Protein AF-A0A2V2VI29-F1 (afdb_monomer_lite)

InterPro domains:
  IPR027417 P-loop containing nucleoside triphosphate hydrolase [SSF52540] (24-183)

Structure (mmCIF, N/CA/C/O backbone):
data_AF-A0A2V2VI29-F1
#
_entry.id   AF-A0A2V2VI29-F1
#
loop_
_atom_site.group_PDB
_atom_site.id
_atom_site.type_symbol
_atom_site.label_atom_id
_atom_site.label_alt_id
_atom_site.label_comp_id
_atom_site.label_asym_id
_atom_site.label_entity_id
_atom_site.label_seq_id
_atom_site.pdbx_PDB_ins_code
_atom_site.Cartn_x
_atom_site.Cartn_y
_atom_site.Cartn_z
_atom_site.occupancy
_atom_site.B_iso_or_equiv
_atom_site.auth_seq_id
_atom_site.auth_comp_id
_atom_site.auth_asym_id
_atom_site.auth_atom_id
_atom_site.pdbx_PDB_model_num
ATOM 1 N N . MET A 1 1 ? 15.460 -9.929 3.984 1.00 35.22 1 MET A N 1
ATOM 2 C CA . MET A 1 1 ? 14.186 -9.212 4.204 1.00 35.22 1 MET A CA 1
ATOM 3 C C . MET A 1 1 ? 14.301 -8.411 5.488 1.00 35.22 1 MET A C 1
ATOM 5 O O . MET A 1 1 ? 14.909 -8.938 6.418 1.00 35.22 1 MET A O 1
ATOM 9 N N . PRO A 1 2 ? 13.783 -7.173 5.549 1.00 32.97 2 PRO A N 1
ATOM 10 C CA . PRO A 1 2 ? 13.609 -6.501 6.830 1.00 32.97 2 PRO A CA 1
ATOM 11 C C . PRO A 1 2 ? 12.689 -7.352 7.718 1.00 32.97 2 PRO A C 1
ATOM 13 O O . PRO A 1 2 ? 11.852 -8.103 7.214 1.00 32.97 2 PRO A O 1
ATOM 16 N N . SER A 1 3 ? 12.900 -7.301 9.029 1.00 31.05 3 SER A N 1
ATOM 17 C CA . SER A 1 3 ? 12.084 -8.021 10.004 1.00 31.05 3 SER A CA 1
ATOM 18 C C . SER A 1 3 ? 10.688 -7.404 10.055 1.00 31.05 3 SER A C 1
ATOM 20 O O . SER A 1 3 ? 10.509 -6.360 10.676 1.00 31.05 3 SER A O 1
ATOM 22 N N . TYR A 1 4 ? 9.723 -8.047 9.400 1.00 42.12 4 TYR A N 1
ATOM 23 C CA . TYR A 1 4 ? 8.324 -7.635 9.437 1.00 42.12 4 TYR A CA 1
ATOM 24 C C . TYR A 1 4 ? 7.788 -7.683 10.876 1.00 42.12 4 TYR A C 1
ATOM 26 O O . TYR A 1 4 ? 8.028 -8.645 11.610 1.00 42.12 4 TYR A O 1
ATOM 34 N N . LEU A 1 5 ? 7.100 -6.611 11.273 1.00 47.47 5 LEU A N 1
ATOM 35 C CA . LEU A 1 5 ? 6.412 -6.457 12.559 1.00 47.47 5 LEU A CA 1
ATOM 36 C C . LEU A 1 5 ? 5.491 -7.646 12.874 1.00 47.47 5 LEU A C 1
ATOM 38 O O . LEU A 1 5 ? 4.890 -8.232 11.977 1.00 47.47 5 LEU A O 1
ATOM 42 N N . SER A 1 6 ? 5.296 -7.917 14.167 1.00 52.44 6 SER A N 1
ATOM 43 C CA . SER A 1 6 ? 4.393 -8.948 14.704 1.00 52.44 6 SER A CA 1
ATOM 44 C C . SER A 1 6 ? 2.961 -8.888 14.148 1.00 52.44 6 SER A C 1
ATOM 46 O O . SER A 1 6 ? 2.278 -9.907 14.125 1.00 52.44 6 SER A O 1
ATOM 48 N N . ASP A 1 7 ? 2.531 -7.711 13.680 1.00 63.31 7 ASP A N 1
ATOM 49 C CA . ASP A 1 7 ? 1.139 -7.412 13.330 1.00 63.31 7 ASP A CA 1
ATOM 50 C C . ASP A 1 7 ? 0.901 -7.313 11.811 1.00 63.31 7 ASP A C 1
ATOM 52 O O . ASP A 1 7 ? -0.201 -6.991 11.378 1.00 63.31 7 ASP A O 1
ATOM 56 N N . THR A 1 8 ? 1.913 -7.526 10.959 1.00 70.12 8 THR A N 1
ATOM 57 C CA . THR A 1 8 ? 1.740 -7.491 9.493 1.00 70.12 8 THR A CA 1
ATOM 58 C C . THR A 1 8 ? 2.418 -8.686 8.846 1.00 70.12 8 THR A C 1
ATOM 60 O O . THR A 1 8 ? 3.637 -8.831 8.896 1.00 70.12 8 THR A O 1
ATOM 63 N N . VAL A 1 9 ? 1.624 -9.535 8.193 1.00 78.25 9 VAL A N 1
ATOM 64 C CA . VAL A 1 9 ? 2.130 -10.727 7.503 1.00 78.25 9 VAL A CA 1
ATOM 65 C C . VAL A 1 9 ? 2.245 -10.428 6.017 1.00 78.25 9 VAL A C 1
ATOM 67 O O . VAL A 1 9 ? 1.268 -10.053 5.370 1.00 78.25 9 VAL A O 1
ATOM 70 N N . VAL A 1 10 ? 3.443 -10.621 5.470 1.00 83.38 10 VAL A N 1
ATOM 71 C CA . VAL A 1 10 ? 3.727 -10.451 4.044 1.00 83.38 10 VAL A CA 1
ATOM 72 C C . VAL A 1 10 ? 4.121 -11.795 3.446 1.00 83.38 10 VAL A C 1
ATOM 74 O O . VAL A 1 10 ? 5.079 -12.422 3.891 1.00 83.38 10 VAL A O 1
ATOM 77 N N . LEU A 1 11 ? 3.402 -12.218 2.409 1.00 84.81 11 LEU A N 1
ATOM 78 C CA . LEU A 1 11 ? 3.748 -13.375 1.588 1.00 84.81 11 LEU A CA 1
ATOM 79 C C . LEU A 1 11 ? 4.029 -12.897 0.167 1.00 84.81 11 LEU A C 1
ATOM 81 O O . LEU A 1 11 ? 3.143 -12.361 -0.494 1.00 84.81 11 LEU A O 1
ATOM 85 N N . GLN A 1 12 ? 5.254 -13.111 -0.304 1.00 86.25 12 GLN A N 1
ATOM 86 C CA . GLN A 1 12 ? 5.668 -12.788 -1.666 1.00 86.25 12 GLN A CA 1
ATOM 87 C C . GLN A 1 12 ? 5.952 -14.071 -2.435 1.00 86.25 12 GLN A C 1
ATOM 89 O O . GLN A 1 12 ? 6.751 -14.899 -2.003 1.00 86.25 12 GLN A O 1
ATOM 94 N N . LEU A 1 13 ? 5.285 -14.220 -3.572 1.00 86.25 13 LEU A N 1
ATOM 95 C CA . LEU A 1 13 ? 5.507 -15.294 -4.524 1.00 86.25 13 LEU A CA 1
ATOM 96 C C . LEU A 1 13 ? 6.194 -14.692 -5.741 1.00 86.25 13 LEU A C 1
ATOM 98 O O . LEU A 1 13 ? 5.617 -13.840 -6.416 1.00 86.25 13 LEU A O 1
ATOM 102 N N . TYR A 1 14 ? 7.417 -15.133 -5.999 1.00 83.88 14 TYR A N 1
ATOM 103 C CA . TYR A 1 14 ? 8.180 -14.751 -7.178 1.00 83.88 14 TYR A CA 1
ATOM 104 C C . TYR A 1 14 ? 8.054 -15.842 -8.232 1.00 83.88 14 TYR A C 1
ATOM 106 O O . TYR A 1 14 ? 8.014 -17.033 -7.914 1.00 83.88 14 TYR A O 1
ATOM 114 N N . ARG A 1 15 ? 7.948 -15.419 -9.487 1.00 83.75 15 ARG A N 1
ATOM 115 C CA . ARG A 1 15 ? 8.083 -16.285 -10.646 1.00 83.75 15 ARG A CA 1
ATOM 116 C C . ARG A 1 15 ? 9.344 -15.876 -11.388 1.00 83.75 15 ARG A C 1
ATOM 118 O O . ARG A 1 15 ? 9.437 -14.739 -11.848 1.00 83.75 15 ARG A O 1
ATOM 125 N N . ASP A 1 16 ? 10.207 -16.853 -11.597 1.00 82.75 16 ASP A N 1
ATOM 126 C CA . ASP A 1 16 ? 11.387 -16.755 -12.444 1.00 82.75 16 ASP A CA 1
ATOM 127 C C . ASP A 1 16 ? 11.139 -17.556 -13.730 1.00 82.75 16 ASP A C 1
ATOM 129 O O . ASP A 1 16 ? 10.444 -18.578 -13.710 1.00 82.75 16 ASP A O 1
ATOM 133 N N . ASP A 1 17 ? 11.649 -17.077 -14.865 1.00 82.00 17 ASP A N 1
ATOM 134 C CA . ASP A 1 17 ? 11.464 -17.753 -16.158 1.00 82.00 17 ASP A CA 1
ATOM 135 C C . ASP A 1 17 ? 12.448 -18.921 -16.366 1.00 82.00 17 ASP A C 1
ATOM 137 O O . ASP A 1 17 ? 12.206 -19.790 -17.208 1.00 82.00 17 ASP A O 1
ATOM 141 N N . GLY A 1 18 ? 13.505 -18.996 -15.553 1.00 82.44 18 GLY A N 1
ATOM 142 C CA . GLY A 1 18 ? 14.504 -20.054 -15.585 1.00 82.44 18 GLY A CA 1
ATOM 143 C C . GLY A 1 18 ? 15.442 -20.036 -14.375 1.00 82.44 18 GLY A C 1
ATOM 144 O O . GLY A 1 18 ? 15.395 -19.157 -13.515 1.00 82.44 18 GLY A O 1
ATOM 145 N N . GLU A 1 19 ? 16.289 -21.062 -14.288 1.00 81.88 19 GLU A N 1
ATOM 146 C CA . GLU A 1 19 ? 17.219 -21.265 -13.168 1.00 81.88 19 GLU A CA 1
ATOM 147 C C . GLU A 1 19 ? 18.356 -20.226 -13.151 1.00 81.88 19 GLU A C 1
ATOM 149 O O . GLU A 1 19 ? 18.844 -19.857 -12.084 1.00 81.88 19 GLU A O 1
ATOM 154 N N . ALA A 1 20 ? 18.744 -19.711 -14.324 1.00 79.94 20 ALA A N 1
ATOM 155 C CA . ALA A 1 20 ? 19.736 -18.644 -14.442 1.00 79.94 20 ALA A CA 1
ATOM 156 C C . ALA A 1 20 ? 19.178 -17.311 -13.922 1.00 79.94 20 ALA A C 1
ATOM 158 O O . ALA A 1 20 ? 19.830 -16.621 -13.143 1.00 79.94 20 ALA A O 1
ATOM 159 N N . GLU A 1 21 ? 17.938 -16.992 -14.288 1.00 77.25 21 GLU A N 1
ATOM 160 C CA . GLU A 1 21 ? 17.226 -15.803 -13.830 1.00 77.25 21 GLU A CA 1
ATOM 161 C C . GLU A 1 21 ? 16.974 -15.850 -12.317 1.00 77.25 21 GLU A C 1
ATOM 163 O O . GLU A 1 21 ? 17.147 -14.838 -11.639 1.00 77.25 21 GLU A O 1
ATOM 168 N N . PHE A 1 22 ? 16.662 -17.030 -11.768 1.00 76.31 22 PHE A N 1
ATOM 169 C CA . PHE A 1 22 ? 16.556 -17.236 -10.320 1.00 76.31 22 PHE A CA 1
ATOM 170 C C . PHE A 1 22 ? 17.885 -16.972 -9.593 1.00 76.31 22 PHE A C 1
ATOM 172 O O . PHE A 1 22 ? 17.902 -16.294 -8.565 1.00 76.31 22 PHE A O 1
ATOM 179 N N . ALA A 1 23 ? 19.007 -17.471 -10.125 1.00 78.81 23 ALA A N 1
ATOM 180 C CA . ALA A 1 23 ? 20.331 -17.265 -9.531 1.00 78.81 23 ALA A CA 1
ATOM 181 C C . ALA A 1 23 ? 20.753 -15.784 -9.520 1.00 78.81 23 ALA A C 1
ATOM 183 O O . ALA A 1 23 ? 21.423 -15.340 -8.585 1.00 78.81 23 ALA A O 1
ATOM 184 N N . ASP A 1 24 ? 20.315 -15.023 -10.526 1.00 77.50 24 ASP A N 1
ATOM 185 C CA . ASP A 1 24 ? 20.599 -13.595 -10.672 1.00 77.50 24 ASP A CA 1
ATOM 186 C C . ASP A 1 24 ? 19.535 -12.681 -10.027 1.00 77.50 24 ASP A C 1
ATOM 188 O O . ASP A 1 24 ? 19.634 -11.456 -10.136 1.00 77.50 24 ASP A O 1
ATOM 192 N N . TYR A 1 25 ? 18.537 -13.241 -9.328 1.00 70.50 25 TYR A N 1
ATOM 193 C CA . TYR A 1 25 ? 17.410 -12.502 -8.732 1.00 70.50 25 TYR A CA 1
ATOM 194 C C . TYR A 1 25 ? 16.633 -11.644 -9.750 1.00 70.50 25 TYR A C 1
ATOM 196 O O . TYR A 1 25 ? 16.196 -10.527 -9.453 1.00 70.50 25 TYR A O 1
ATOM 204 N N . MET A 1 26 ? 16.469 -12.159 -10.968 1.00 73.69 26 MET A N 1
ATOM 205 C CA . MET A 1 26 ? 15.768 -11.499 -12.066 1.00 73.69 26 MET A CA 1
ATOM 206 C C . MET A 1 26 ? 14.313 -11.974 -12.121 1.00 73.69 26 MET A C 1
ATOM 208 O O . MET A 1 26 ? 13.920 -12.739 -13.000 1.00 73.69 26 MET A O 1
ATOM 212 N N . ASP A 1 27 ? 13.519 -11.496 -11.163 1.00 73.38 27 ASP A N 1
ATOM 213 C CA . ASP A 1 27 ? 12.102 -11.826 -11.047 1.00 73.38 27 ASP A CA 1
ATOM 214 C C . ASP A 1 27 ? 11.305 -11.380 -12.285 1.00 73.38 27 ASP A C 1
ATOM 216 O O . ASP A 1 27 ? 11.290 -10.202 -12.645 1.00 73.38 27 ASP A O 1
ATOM 220 N N . ALA A 1 28 ? 10.608 -12.322 -12.930 1.00 72.62 28 ALA A N 1
ATOM 221 C CA . ALA A 1 28 ? 9.782 -12.040 -14.105 1.00 72.62 28 ALA A CA 1
ATOM 222 C C . ALA A 1 28 ? 8.423 -11.453 -13.704 1.00 72.62 28 ALA A C 1
ATOM 224 O O . ALA A 1 28 ? 7.933 -10.506 -14.315 1.00 72.62 28 ALA A O 1
ATOM 225 N N . ASN A 1 29 ? 7.801 -12.022 -12.668 1.00 77.12 29 ASN A N 1
ATOM 226 C CA . ASN A 1 29 ? 6.571 -11.516 -12.063 1.00 77.12 29 ASN A CA 1
ATOM 227 C C . ASN A 1 29 ? 6.571 -11.788 -10.559 1.00 77.12 29 ASN A C 1
ATOM 229 O O . ASN A 1 29 ? 7.146 -12.774 -10.097 1.00 77.12 29 ASN A O 1
ATOM 233 N N . SER A 1 30 ? 5.852 -10.966 -9.798 1.00 80.94 30 SER A N 1
ATOM 234 C CA . SER A 1 30 ? 5.629 -11.208 -8.375 1.00 80.94 30 SER A CA 1
ATOM 235 C C . SER A 1 30 ? 4.166 -11.018 -7.988 1.00 80.94 30 SER A C 1
ATOM 237 O O . SER A 1 30 ? 3.447 -10.189 -8.546 1.00 80.94 30 SER A O 1
ATOM 239 N N . LEU A 1 31 ? 3.718 -11.810 -7.017 1.00 85.31 31 LEU A N 1
ATOM 240 C CA . LEU A 1 31 ? 2.427 -11.667 -6.359 1.00 85.31 31 LEU A CA 1
ATOM 241 C C . LEU A 1 31 ? 2.668 -11.488 -4.866 1.00 85.31 31 LEU A C 1
ATOM 243 O O . LEU A 1 31 ? 3.303 -12.326 -4.231 1.00 85.31 31 LEU A O 1
ATOM 247 N N . THR A 1 32 ? 2.159 -10.394 -4.305 1.00 86.50 32 THR A N 1
ATOM 248 C CA . THR A 1 32 ? 2.346 -10.077 -2.888 1.00 86.50 32 THR A CA 1
ATOM 249 C C . THR A 1 32 ? 1.009 -10.035 -2.163 1.00 86.50 32 THR A C 1
ATOM 251 O O . THR A 1 32 ? 0.131 -9.250 -2.516 1.00 86.50 32 THR A O 1
ATOM 254 N N . PHE A 1 33 ? 0.876 -10.846 -1.119 1.00 86.69 33 PHE A N 1
ATOM 255 C CA . PHE A 1 33 ? -0.213 -10.775 -0.155 1.00 86.69 33 PHE A CA 1
ATOM 256 C C . PHE A 1 33 ? 0.269 -10.042 1.089 1.00 86.69 33 PHE A C 1
ATOM 258 O O . PHE A 1 33 ? 1.338 -10.344 1.619 1.00 86.69 33 PHE A O 1
ATOM 265 N N . VAL A 1 34 ? -0.533 -9.090 1.556 1.00 84.00 34 VAL A N 1
ATOM 266 C CA . VAL A 1 34 ? -0.260 -8.333 2.776 1.00 84.00 34 VAL A CA 1
ATOM 267 C C . VAL A 1 34 ? -1.484 -8.414 3.674 1.00 84.00 34 VAL A C 1
ATOM 269 O O . VAL A 1 34 ? -2.543 -7.896 3.324 1.00 84.00 34 VAL A O 1
ATOM 272 N N . ALA A 1 35 ? -1.334 -9.057 4.828 1.00 86.00 35 ALA A N 1
ATOM 273 C CA . ALA A 1 35 ? -2.288 -8.965 5.921 1.00 86.00 35 ALA A CA 1
ATOM 274 C C . ALA A 1 35 ? -1.854 -7.806 6.818 1.00 86.00 35 ALA A C 1
ATOM 276 O O . ALA A 1 35 ? -0.780 -7.854 7.415 1.00 86.00 35 ALA A O 1
ATOM 277 N N . LEU A 1 36 ? -2.659 -6.748 6.838 1.00 79.56 36 LEU A N 1
ATOM 278 C CA . LEU A 1 36 ? -2.399 -5.535 7.608 1.00 79.56 36 LEU A CA 1
ATOM 279 C C . LEU A 1 36 ? -2.935 -5.717 9.029 1.00 79.56 36 LEU A C 1
ATOM 281 O O . LEU A 1 36 ? -3.960 -6.371 9.209 1.00 79.56 36 LEU A O 1
ATOM 285 N N . GLY A 1 37 ? -2.249 -5.127 10.005 1.00 77.88 37 GLY A N 1
ATOM 286 C CA . GLY A 1 37 ? -2.696 -5.147 11.396 1.00 77.88 37 GLY A CA 1
ATOM 287 C C . GLY A 1 37 ? -3.985 -4.356 11.607 1.00 77.88 37 GLY A C 1
ATOM 288 O O . GLY A 1 37 ? -4.342 -3.488 10.799 1.00 77.88 37 GLY A O 1
ATOM 289 N N . ASP A 1 38 ? -4.657 -4.642 12.717 1.00 77.44 38 ASP A N 1
ATOM 290 C CA . ASP A 1 38 ? -5.906 -3.984 13.080 1.00 77.44 38 ASP A CA 1
ATOM 291 C C . ASP A 1 38 ? -5.680 -2.485 13.320 1.00 77.44 38 ASP A C 1
ATOM 293 O O . ASP A 1 38 ? -4.752 -2.064 14.012 1.00 77.44 38 ASP A O 1
ATOM 297 N N . ALA A 1 39 ? -6.539 -1.660 12.725 1.00 72.19 39 ALA A N 1
ATOM 298 C CA . ALA A 1 39 ? -6.478 -0.199 12.823 1.00 72.19 39 ALA A CA 1
ATOM 299 C C . ALA A 1 39 ? -7.693 0.394 13.540 1.00 72.19 39 ALA A C 1
ATOM 301 O O . ALA A 1 39 ? -8.009 1.574 13.360 1.00 72.19 39 ALA A O 1
ATOM 302 N N . GLU A 1 40 ? -8.369 -0.439 14.332 1.00 73.88 40 GLU A N 1
ATOM 303 C CA . GLU A 1 40 ? -9.460 -0.025 15.201 1.00 73.88 40 GLU A CA 1
ATOM 304 C C . GLU A 1 40 ? -9.000 1.065 16.168 1.00 73.88 40 GLU A C 1
ATOM 306 O O . GLU A 1 40 ? -7.809 1.214 16.437 1.00 73.88 40 GLU A O 1
ATOM 311 N N . ARG A 1 41 ? -9.942 1.842 16.710 1.00 72.06 41 ARG A N 1
ATOM 312 C CA . ARG A 1 41 ? -9.652 2.848 17.739 1.00 72.06 41 ARG A CA 1
ATOM 313 C C . ARG A 1 41 ? -9.887 2.244 19.128 1.00 72.06 41 ARG A C 1
ATOM 315 O O . ARG A 1 41 ? -11.044 2.157 19.544 1.00 72.06 41 ARG A O 1
ATOM 322 N N . PRO A 1 42 ? -8.831 1.888 19.887 1.00 66.00 42 PRO A N 1
ATOM 323 C CA . PRO A 1 42 ? -8.947 1.097 21.119 1.00 66.00 42 PRO A CA 1
ATOM 324 C C . PRO A 1 42 ? -9.865 1.705 22.178 1.00 66.00 42 PRO A C 1
ATOM 326 O O . PRO A 1 42 ? -10.662 0.992 22.783 1.00 66.00 42 PRO A O 1
ATOM 329 N N . ALA A 1 43 ? -9.840 3.033 22.328 1.00 66.19 43 ALA A N 1
ATOM 330 C CA . ALA A 1 43 ? -10.713 3.759 23.254 1.00 66.19 43 ALA A CA 1
ATOM 331 C C . ALA A 1 43 ? -12.219 3.595 22.958 1.00 66.19 43 ALA A C 1
ATOM 333 O O . ALA A 1 43 ? -13.028 3.660 23.879 1.00 66.19 43 ALA A O 1
ATOM 334 N N . LEU A 1 44 ? -12.599 3.379 21.693 1.00 66.06 44 LEU A N 1
ATOM 335 C CA . LEU A 1 44 ? -13.988 3.121 21.287 1.00 66.06 44 LEU A CA 1
ATOM 336 C C . LEU A 1 44 ? -14.351 1.634 21.377 1.00 66.06 44 LEU A C 1
ATOM 338 O O . LEU A 1 44 ? -15.525 1.294 21.474 1.00 66.06 44 LEU A O 1
ATOM 342 N N . CYS A 1 45 ? -13.344 0.761 21.379 1.00 66.38 45 CYS A N 1
ATOM 343 C CA . CYS A 1 45 ? -13.505 -0.690 21.367 1.00 66.38 45 CYS A CA 1
ATOM 344 C C . CYS A 1 45 ? -13.383 -1.318 22.767 1.00 66.38 45 CYS A C 1
ATOM 346 O O . CYS A 1 45 ? -13.460 -2.535 22.909 1.00 66.38 45 CYS A O 1
ATOM 348 N N . GLY A 1 46 ? -13.177 -0.501 23.810 1.00 67.94 46 GLY A N 1
ATOM 349 C CA . GLY A 1 46 ? -12.950 -0.975 25.180 1.00 67.94 46 GLY A CA 1
ATOM 350 C C . GLY A 1 46 ? -11.631 -1.738 25.352 1.00 67.94 46 GLY A C 1
ATOM 351 O O . GLY A 1 46 ? -11.491 -2.516 26.294 1.00 67.94 46 GLY A O 1
ATOM 352 N N . ILE A 1 47 ? -10.685 -1.540 24.431 1.00 68.75 47 ILE A N 1
ATOM 353 C CA . ILE A 1 47 ? -9.385 -2.214 24.404 1.00 68.75 47 ILE A CA 1
ATOM 354 C C . ILE A 1 47 ? -8.415 -1.489 25.350 1.00 68.75 47 ILE A C 1
ATOM 356 O O . ILE A 1 47 ? -8.508 -0.277 25.553 1.00 68.75 47 ILE A O 1
ATOM 360 N N . ASP A 1 48 ? -7.482 -2.246 25.935 1.00 73.06 48 ASP A N 1
ATOM 361 C CA . ASP A 1 48 ? -6.462 -1.739 26.854 1.00 73.06 48 ASP A CA 1
ATOM 362 C C . ASP A 1 48 ? -5.685 -0.545 26.266 1.00 73.06 48 ASP A C 1
ATOM 364 O O . ASP A 1 48 ? -5.205 -0.574 25.129 1.00 73.06 48 ASP A O 1
ATOM 368 N N . ALA A 1 49 ? -5.508 0.498 27.079 1.00 70.44 49 ALA A N 1
ATOM 369 C CA . ALA A 1 49 ? -4.773 1.703 26.718 1.00 70.44 49 ALA A CA 1
ATOM 370 C C . ALA A 1 49 ? -3.299 1.413 26.386 1.00 70.44 49 ALA A C 1
ATOM 372 O O . ALA A 1 49 ? -2.696 2.154 25.612 1.00 70.44 49 ALA A O 1
ATOM 373 N N . ALA A 1 50 ? -2.718 0.328 26.915 1.00 75.25 50 ALA A N 1
ATOM 374 C CA . ALA A 1 50 ? -1.365 -0.091 26.546 1.00 75.25 50 ALA A CA 1
ATOM 375 C 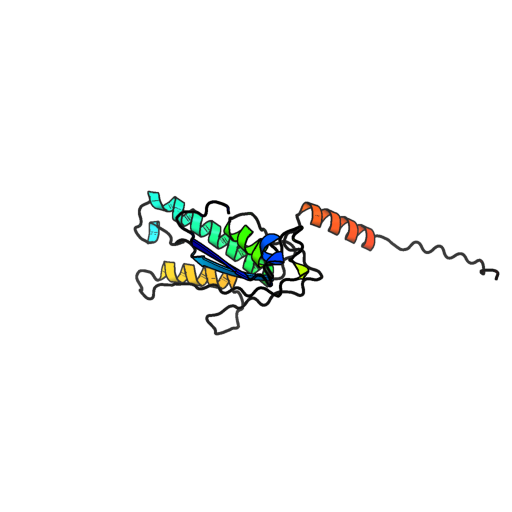C . ALA A 1 50 ? -1.265 -0.555 25.079 1.00 75.25 50 ALA A C 1
ATOM 377 O O . ALA A 1 50 ? -0.220 -0.386 24.450 1.00 75.25 50 ALA A O 1
ATOM 378 N N . ALA A 1 51 ? -2.354 -1.078 24.506 1.00 73.00 51 ALA A N 1
ATOM 379 C CA . ALA A 1 51 ? -2.397 -1.506 23.111 1.00 73.00 51 ALA A CA 1
ATOM 380 C C . ALA A 1 51 ? -2.569 -0.329 22.132 1.00 73.00 51 ALA A C 1
ATOM 382 O O . ALA A 1 51 ? -2.255 -0.477 20.954 1.00 73.00 51 ALA A O 1
ATOM 383 N N . GLN A 1 52 ? -2.981 0.857 22.606 1.00 76.19 52 GLN A N 1
ATOM 384 C CA . GLN A 1 52 ? -3.203 2.067 21.795 1.00 76.19 52 GLN A CA 1
ATOM 385 C C . GLN A 1 52 ? -2.057 2.371 20.822 1.00 76.19 52 GLN A C 1
ATOM 387 O O . GLN A 1 52 ? -2.295 2.695 19.659 1.00 76.19 52 GLN A O 1
ATOM 392 N N . LEU A 1 53 ? -0.813 2.224 21.282 1.00 79.12 53 LEU A N 1
ATOM 393 C CA . LEU A 1 53 ? 0.374 2.503 20.476 1.00 79.12 53 LEU A CA 1
ATOM 394 C C . LEU A 1 53 ? 0.474 1.597 19.234 1.00 79.12 53 LEU A C 1
ATOM 396 O O . LEU A 1 53 ? 0.891 2.062 18.173 1.00 79.12 53 LEU A O 1
ATOM 400 N N . HIS A 1 54 ? 0.080 0.327 19.357 1.00 77.56 54 HIS A N 1
ATOM 401 C CA . HIS A 1 54 ? 0.130 -0.649 18.266 1.00 77.56 54 HIS A CA 1
ATOM 402 C C . HIS A 1 54 ? -0.906 -0.327 17.184 1.00 77.56 54 HIS A C 1
ATOM 404 O O . HIS A 1 54 ? -0.554 -0.220 16.008 1.00 77.56 54 HIS A O 1
ATOM 410 N N . TYR A 1 55 ? -2.148 -0.049 17.590 1.00 77.12 55 TYR A N 1
ATOM 411 C CA . TYR A 1 55 ? -3.228 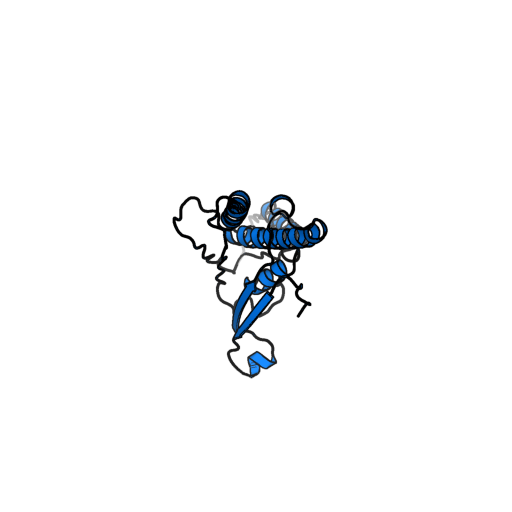0.341 16.677 1.00 77.12 55 TYR A CA 1
ATOM 412 C C . TYR A 1 55 ? -2.927 1.659 15.951 1.00 77.12 55 TYR A C 1
ATOM 414 O O . TYR A 1 55 ? -3.137 1.773 14.743 1.00 77.12 55 TYR A O 1
ATOM 422 N N . GLU A 1 56 ? -2.350 2.650 16.639 1.00 79.31 56 GLU A N 1
ATOM 423 C CA . GLU A 1 56 ? -1.904 3.890 15.989 1.00 79.31 56 GLU A CA 1
ATOM 424 C C . GLU A 1 56 ? -0.775 3.647 14.976 1.00 79.31 56 GLU A C 1
ATOM 426 O O . GLU A 1 56 ? -0.734 4.288 13.920 1.00 79.31 56 GLU A O 1
ATOM 431 N N . GLY A 1 57 ? 0.141 2.719 15.273 1.00 80.75 57 GLY A N 1
ATOM 432 C CA . GLY A 1 57 ? 1.190 2.287 14.351 1.00 80.75 57 GLY A CA 1
ATOM 433 C C . GLY A 1 57 ? 0.619 1.650 13.081 1.00 80.75 57 GLY A C 1
ATOM 434 O O . GLY A 1 57 ? 0.976 2.057 11.969 1.00 80.75 57 GLY A O 1
ATOM 435 N N . ALA A 1 58 ? -0.321 0.714 13.235 1.00 80.00 58 ALA A N 1
ATOM 436 C CA . ALA A 1 58 ? -1.035 0.090 12.123 1.00 80.00 58 ALA A CA 1
ATOM 437 C C . ALA A 1 58 ? -1.799 1.135 11.294 1.00 80.00 58 ALA A C 1
ATOM 439 O O . ALA A 1 58 ? -1.659 1.190 10.069 1.00 80.00 58 ALA A O 1
ATOM 440 N N . GLN A 1 59 ? -2.508 2.056 11.953 1.00 78.25 59 GLN A N 1
ATOM 441 C CA . GLN A 1 59 ? -3.240 3.132 11.290 1.00 78.25 59 GLN A CA 1
ATOM 442 C C . GLN A 1 59 ? -2.316 4.049 10.471 1.00 78.25 59 GLN A C 1
ATOM 444 O O . GLN A 1 59 ? -2.652 4.406 9.340 1.00 78.25 59 GLN A O 1
ATOM 449 N N . ARG A 1 60 ? -1.129 4.406 10.982 1.00 80.25 60 ARG A N 1
ATOM 450 C CA . ARG A 1 60 ? -0.136 5.195 10.222 1.00 80.25 60 ARG A CA 1
ATOM 451 C C . ARG A 1 60 ? 0.349 4.455 8.978 1.00 80.25 60 ARG A C 1
ATOM 453 O O . ARG A 1 60 ? 0.435 5.064 7.908 1.00 80.25 60 ARG A O 1
ATOM 460 N N . THR A 1 61 ? 0.616 3.156 9.094 1.00 81.00 61 THR A N 1
ATOM 461 C CA . THR A 1 61 ? 1.016 2.306 7.961 1.00 81.00 61 THR A CA 1
ATOM 462 C C . THR A 1 61 ? -0.087 2.241 6.903 1.00 81.00 61 THR A C 1
ATOM 464 O O . THR A 1 61 ? 0.187 2.459 5.719 1.00 81.00 61 THR A O 1
ATOM 467 N N . LEU A 1 62 ? -1.346 2.060 7.318 1.00 78.62 62 LEU A N 1
ATOM 468 C CA . LEU A 1 62 ? -2.503 2.090 6.419 1.00 78.62 62 LEU A CA 1
ATOM 469 C C . LEU A 1 62 ? -2.663 3.438 5.719 1.00 78.62 62 LEU A C 1
ATOM 471 O O . LEU A 1 62 ? -2.850 3.476 4.506 1.00 78.62 62 LEU A O 1
ATOM 475 N N . VAL A 1 63 ? -2.568 4.550 6.453 1.00 78.19 63 VAL A N 1
ATOM 476 C CA . VAL A 1 63 ? -2.672 5.907 5.890 1.00 78.19 63 VAL A CA 1
ATOM 477 C C . VAL A 1 63 ? -1.556 6.166 4.873 1.00 78.19 63 VAL A C 1
ATOM 479 O O . VAL A 1 63 ? -1.811 6.750 3.818 1.00 78.19 63 VAL A O 1
ATOM 482 N N . SER A 1 64 ? -0.334 5.704 5.155 1.00 80.00 64 SER A N 1
ATOM 483 C CA . SER A 1 64 ? 0.805 5.792 4.236 1.00 80.00 64 SER A CA 1
ATOM 484 C C . SER A 1 64 ? 0.544 5.014 2.940 1.00 80.00 64 SER A C 1
ATOM 486 O O . SER A 1 64 ? 0.609 5.600 1.857 1.00 80.00 64 SER A O 1
ATOM 488 N N . GLY A 1 65 ? 0.164 3.734 3.036 1.00 79.50 65 GLY A N 1
ATOM 489 C CA . GLY A 1 65 ? -0.158 2.906 1.867 1.00 79.50 65 GLY A CA 1
ATOM 490 C C . GLY A 1 65 ? -1.338 3.459 1.061 1.00 79.50 65 GLY A C 1
ATOM 491 O O . GLY A 1 65 ? -1.262 3.596 -0.159 1.00 79.50 65 GLY A O 1
ATOM 492 N N . ALA A 1 66 ? -2.399 3.883 1.749 1.00 76.81 66 ALA A N 1
ATOM 493 C CA . ALA A 1 66 ? -3.562 4.551 1.172 1.00 76.81 66 ALA A CA 1
ATOM 494 C C . ALA A 1 66 ? -3.190 5.807 0.369 1.00 76.81 66 ALA A C 1
ATOM 496 O O . ALA A 1 66 ? -3.689 6.019 -0.741 1.00 76.81 66 ALA A O 1
ATOM 497 N N . GLY A 1 67 ? -2.307 6.642 0.923 1.00 76.75 67 GLY A N 1
ATOM 498 C CA . GLY A 1 67 ? -1.810 7.852 0.274 1.00 76.75 67 GLY A CA 1
ATOM 499 C C . GLY A 1 67 ? -1.019 7.556 -0.999 1.00 76.75 67 GLY A C 1
ATOM 500 O O . GLY A 1 67 ? -1.181 8.268 -1.990 1.00 76.75 67 GLY A O 1
ATOM 501 N N . ILE A 1 68 ? -0.228 6.482 -0.996 1.00 78.00 68 ILE A N 1
ATOM 502 C CA . ILE A 1 68 ? 0.563 6.030 -2.146 1.00 78.00 68 ILE A CA 1
ATOM 503 C C . ILE A 1 68 ? -0.338 5.529 -3.267 1.00 78.00 68 ILE A C 1
ATOM 505 O O . ILE A 1 68 ? -0.278 6.060 -4.373 1.00 78.00 68 ILE A O 1
ATOM 509 N N . VAL A 1 69 ? -1.240 4.588 -2.971 1.00 76.75 69 VAL A N 1
ATOM 510 C CA . VAL A 1 69 ? -2.175 4.044 -3.969 1.00 76.75 69 VAL A CA 1
ATOM 511 C C . VAL A 1 69 ? -3.066 5.154 -4.535 1.00 76.75 69 VAL A C 1
ATOM 513 O O . VAL A 1 69 ? -3.271 5.243 -5.747 1.00 76.75 69 VAL A O 1
ATOM 516 N N . SER A 1 70 ? -3.542 6.073 -3.685 1.00 74.38 70 SER A N 1
ATOM 517 C CA . SER A 1 70 ? -4.276 7.248 -4.161 1.00 74.38 70 SER A CA 1
ATOM 518 C C . SER A 1 70 ? -3.404 8.192 -4.997 1.00 74.38 70 SER A C 1
ATOM 520 O O . SER A 1 70 ? -3.938 8.842 -5.896 1.00 74.38 70 SER A O 1
ATOM 522 N N . GLY A 1 71 ? -2.118 8.344 -4.678 1.00 74.50 71 GLY A N 1
ATOM 523 C CA . GLY A 1 71 ? -1.171 9.192 -5.402 1.00 74.50 71 GLY A CA 1
ATOM 524 C C . GLY A 1 71 ? -0.920 8.674 -6.812 1.00 74.50 71 GLY A C 1
ATOM 525 O O . GLY A 1 71 ? -1.117 9.421 -7.771 1.00 74.50 71 GLY A O 1
ATOM 526 N N . ILE A 1 72 ? -0.612 7.383 -6.925 1.00 73.81 72 ILE A N 1
ATOM 527 C CA . ILE A 1 72 ? -0.429 6.657 -8.187 1.00 73.81 72 ILE A CA 1
ATOM 528 C C . ILE A 1 72 ? -1.697 6.766 -9.041 1.00 73.81 72 ILE A C 1
ATOM 530 O O . ILE A 1 72 ? -1.665 7.297 -10.151 1.00 73.81 72 ILE A O 1
ATOM 534 N N . ARG A 1 73 ? -2.862 6.411 -8.478 1.00 70.56 73 ARG A N 1
ATOM 535 C CA . ARG A 1 73 ? -4.148 6.469 -9.193 1.00 70.56 73 ARG A CA 1
ATOM 536 C C . ARG A 1 73 ? -4.508 7.872 -9.685 1.00 70.56 73 ARG A C 1
ATOM 538 O O . ARG A 1 73 ? -5.081 8.023 -10.763 1.00 70.56 73 ARG A O 1
ATOM 545 N N . ARG A 1 74 ? -4.204 8.910 -8.899 1.00 69.69 74 ARG A N 1
ATOM 546 C CA . ARG A 1 74 ? -4.435 10.317 -9.281 1.00 69.69 74 ARG A CA 1
ATOM 547 C C . ARG A 1 74 ? -3.342 10.883 -10.176 1.00 69.69 74 ARG A C 1
ATOM 549 O O . ARG A 1 74 ? -3.427 12.059 -10.518 1.00 69.69 74 ARG A O 1
ATOM 556 N N . ARG A 1 75 ? -2.347 10.076 -10.551 1.00 68.44 75 ARG A N 1
ATOM 557 C CA . ARG A 1 75 ? -1.211 10.506 -11.364 1.00 68.44 75 ARG A CA 1
ATOM 558 C C . ARG A 1 75 ? -0.521 11.701 -10.705 1.00 68.44 75 ARG A C 1
ATOM 560 O O . ARG A 1 75 ? -0.376 12.769 -11.295 1.00 68.44 75 ARG A O 1
ATOM 567 N N . ARG A 1 76 ? -0.192 11.574 -9.417 1.00 69.38 76 ARG A N 1
ATOM 568 C CA . ARG A 1 76 ? 0.637 12.572 -8.738 1.00 69.38 76 ARG A CA 1
ATOM 569 C C . ARG A 1 76 ? 2.071 12.444 -9.228 1.00 69.38 76 ARG A C 1
ATOM 571 O O . ARG A 1 76 ? 2.577 11.343 -9.399 1.00 69.38 76 ARG A O 1
ATOM 578 N N . LEU A 1 77 ? 2.704 13.596 -9.425 1.00 65.12 77 LEU A N 1
ATOM 579 C CA . LEU A 1 77 ? 4.066 13.693 -9.942 1.00 65.12 77 LEU A CA 1
ATOM 580 C C . LEU A 1 77 ? 5.095 13.048 -9.001 1.00 65.12 77 LEU A C 1
ATOM 582 O O . LEU A 1 77 ? 6.024 12.401 -9.458 1.00 65.12 77 LEU A O 1
ATOM 586 N N . CYS A 1 78 ? 4.887 13.194 -7.692 1.00 69.94 78 CYS A N 1
ATOM 587 C CA . CYS A 1 78 ? 5.701 12.587 -6.647 1.00 69.94 78 CYS A CA 1
ATOM 588 C C . CYS A 1 78 ? 4.783 11.813 -5.699 1.00 69.94 78 CYS A C 1
ATOM 590 O O . CYS A 1 78 ? 3.737 12.325 -5.270 1.00 69.94 78 CYS A O 1
ATOM 592 N N . THR A 1 79 ? 5.167 10.577 -5.395 1.00 73.44 79 THR A N 1
ATOM 593 C CA . THR A 1 79 ? 4.477 9.711 -4.445 1.00 73.44 79 THR A CA 1
ATOM 594 C C . THR A 1 79 ? 5.437 9.395 -3.297 1.00 73.44 79 THR A C 1
ATOM 596 O O . THR A 1 79 ? 6.554 8.957 -3.552 1.00 73.44 79 THR A O 1
ATOM 599 N N . PRO A 1 80 ? 5.049 9.630 -2.029 1.00 71.12 80 PRO A N 1
ATOM 600 C CA . PRO A 1 80 ? 5.966 9.512 -0.900 1.00 71.12 80 PRO A CA 1
ATOM 601 C C . PRO A 1 80 ? 6.179 8.042 -0.511 1.00 71.12 80 PRO A C 1
ATOM 603 O O . PRO A 1 80 ? 5.563 7.536 0.429 1.00 71.12 80 PRO A O 1
ATOM 606 N N . PHE A 1 81 ? 7.043 7.347 -1.246 1.00 76.56 81 PHE A N 1
ATOM 607 C CA . PHE A 1 81 ? 7.543 6.032 -0.856 1.00 76.56 81 PHE A CA 1
ATOM 608 C C . PHE A 1 81 ? 8.598 6.161 0.255 1.00 76.56 81 PHE A C 1
ATOM 610 O O . PHE A 1 81 ? 9.261 7.186 0.384 1.00 76.56 81 PHE A O 1
ATOM 617 N N . GLY A 1 82 ? 8.753 5.123 1.081 1.00 73.94 82 GLY A N 1
ATOM 618 C CA . GLY A 1 82 ? 9.786 5.051 2.124 1.00 73.94 82 GLY A CA 1
ATOM 619 C C . GLY A 1 82 ? 9.357 5.498 3.526 1.00 73.94 82 GLY A C 1
ATOM 620 O O . GLY A 1 82 ? 10.151 5.388 4.453 1.00 73.94 82 GLY A O 1
ATOM 621 N N . MET A 1 83 ? 8.110 5.945 3.709 1.00 76.12 83 MET A N 1
ATOM 622 C CA . MET A 1 83 ? 7.576 6.359 5.021 1.00 76.12 83 MET A CA 1
ATOM 623 C C . MET A 1 83 ? 7.130 5.184 5.910 1.00 76.12 83 MET A C 1
ATOM 625 O O . MET A 1 83 ? 6.900 5.359 7.102 1.00 76.12 83 MET A O 1
ATOM 629 N N . SER A 1 84 ? 6.970 3.995 5.330 1.00 77.50 84 SER A N 1
ATOM 630 C CA . SER A 1 84 ? 6.600 2.745 6.011 1.00 77.50 84 SER A CA 1
ATOM 631 C C . SER A 1 84 ? 7.141 1.521 5.262 1.00 77.50 84 SER A C 1
ATOM 633 O O . SER A 1 84 ? 7.418 1.595 4.064 1.00 77.50 84 SER A O 1
ATOM 635 N N . GLU A 1 85 ? 7.247 0.363 5.910 1.00 78.81 85 GLU A N 1
ATOM 636 C CA . GLU A 1 85 ? 7.631 -0.884 5.221 1.00 78.81 85 GLU A CA 1
ATOM 637 C C . GLU A 1 85 ? 6.643 -1.235 4.097 1.00 78.81 85 GLU A C 1
ATOM 639 O O . GLU A 1 85 ? 7.052 -1.577 2.987 1.00 78.81 85 GLU A O 1
ATOM 644 N N . LEU A 1 86 ? 5.341 -1.027 4.334 1.00 80.75 86 LEU A N 1
ATOM 645 C CA . LEU A 1 86 ? 4.304 -1.165 3.310 1.00 80.75 86 LEU A CA 1
ATOM 646 C C . LEU A 1 86 ? 4.565 -0.247 2.111 1.00 80.75 86 LEU A C 1
ATOM 648 O O . LEU A 1 86 ? 4.410 -0.665 0.967 1.00 80.75 86 LEU A O 1
ATOM 652 N N . SER A 1 87 ? 4.996 0.995 2.345 1.00 81.25 87 SER A N 1
ATOM 653 C CA . SER A 1 87 ? 5.343 1.902 1.249 1.00 81.25 87 SER A CA 1
ATOM 654 C C . SER A 1 87 ? 6.524 1.402 0.418 1.00 81.25 87 SER A C 1
ATOM 656 O O . SER A 1 87 ? 6.512 1.558 -0.797 1.00 81.25 87 SER A O 1
ATOM 658 N N . GLN A 1 88 ? 7.527 0.777 1.038 1.00 82.31 88 GLN A N 1
ATOM 659 C CA . GLN A 1 88 ? 8.671 0.216 0.316 1.00 82.31 88 GLN A CA 1
ATOM 660 C C . GLN A 1 88 ? 8.262 -1.017 -0.495 1.00 82.31 88 GLN A C 1
ATOM 662 O O . GLN A 1 88 ? 8.678 -1.170 -1.641 1.00 82.31 88 GLN A O 1
ATOM 667 N N . LEU A 1 89 ? 7.380 -1.852 0.057 1.00 82.94 89 LEU A N 1
ATOM 668 C CA . LEU A 1 89 ? 6.790 -2.979 -0.661 1.00 82.94 89 LEU A CA 1
ATOM 669 C C . LEU A 1 89 ? 6.010 -2.494 -1.890 1.00 82.94 89 LEU A C 1
ATOM 671 O O . LEU A 1 89 ? 6.221 -2.999 -2.991 1.00 82.94 89 LEU A O 1
ATOM 675 N N . LEU A 1 90 ? 5.172 -1.464 -1.731 1.00 80.12 90 LEU A N 1
ATOM 676 C CA . LEU A 1 90 ? 4.450 -0.851 -2.848 1.00 80.12 90 LEU A CA 1
ATOM 677 C C . LEU A 1 90 ? 5.406 -0.238 -3.882 1.00 80.12 90 LEU A C 1
ATOM 679 O O . LEU A 1 90 ? 5.142 -0.339 -5.074 1.00 80.12 90 LEU A O 1
ATOM 683 N N . ARG A 1 91 ? 6.533 0.346 -3.461 1.00 80.50 91 ARG A N 1
ATOM 684 C CA . ARG A 1 91 ? 7.550 0.887 -4.377 1.00 80.50 91 ARG A CA 1
ATOM 685 C C . ARG A 1 91 ? 8.094 -0.182 -5.331 1.00 80.50 91 ARG A C 1
ATOM 687 O O . ARG A 1 91 ? 8.187 0.056 -6.533 1.00 80.50 91 ARG A O 1
ATOM 694 N N . ARG A 1 92 ? 8.412 -1.374 -4.813 1.00 77.62 92 ARG A N 1
ATOM 695 C CA . ARG A 1 92 ? 8.829 -2.512 -5.650 1.00 77.62 92 ARG A CA 1
ATOM 696 C C . ARG A 1 92 ? 7.671 -3.019 -6.506 1.00 77.62 92 ARG A C 1
ATOM 698 O O . ARG A 1 92 ? 7.842 -3.180 -7.707 1.00 77.62 92 ARG A O 1
ATOM 705 N N . ALA A 1 93 ? 6.494 -3.213 -5.907 1.00 78.56 93 ALA A N 1
ATOM 706 C CA . ALA A 1 93 ? 5.327 -3.753 -6.601 1.00 78.56 93 ALA A CA 1
ATOM 707 C C . ALA A 1 93 ? 4.896 -2.892 -7.795 1.00 78.56 93 ALA A C 1
ATOM 709 O O . ALA A 1 93 ? 4.444 -3.438 -8.788 1.00 78.56 93 ALA A O 1
ATOM 710 N N . TYR A 1 94 ? 5.050 -1.569 -7.724 1.00 77.06 94 TYR A N 1
ATOM 711 C CA . TYR A 1 94 ? 4.694 -0.633 -8.795 1.00 77.06 94 TYR A CA 1
ATOM 712 C C . TYR A 1 94 ? 5.861 -0.278 -9.733 1.00 77.06 94 TYR A C 1
ATOM 714 O O . TYR A 1 94 ? 5.762 0.690 -10.485 1.00 77.06 94 TYR A O 1
ATOM 722 N N . ASN A 1 95 ? 6.970 -1.029 -9.702 1.00 76.56 95 ASN A N 1
ATOM 723 C CA . ASN A 1 95 ? 8.149 -0.794 -10.549 1.00 76.56 95 ASN A CA 1
ATOM 724 C C . ASN A 1 95 ? 8.728 0.628 -10.418 1.00 76.56 95 ASN A C 1
ATOM 726 O O . ASN A 1 95 ? 9.304 1.171 -11.361 1.00 76.56 95 ASN A O 1
ATOM 730 N N . THR A 1 96 ? 8.567 1.263 -9.252 1.00 75.06 96 THR A N 1
ATOM 731 C CA . THR A 1 96 ? 9.043 2.634 -9.012 1.00 75.06 96 THR A CA 1
ATOM 732 C C . THR A 1 96 ? 10.414 2.666 -8.347 1.00 75.06 96 THR A C 1
ATOM 734 O O . THR A 1 96 ? 10.967 3.739 -8.127 1.00 75.06 96 THR A O 1
ATOM 737 N N . GLU A 1 97 ? 11.003 1.506 -8.049 1.00 77.12 97 GLU A N 1
ATOM 738 C CA . GLU A 1 97 ? 12.303 1.416 -7.397 1.00 77.12 97 GLU A CA 1
ATOM 739 C C . GLU A 1 97 ? 13.442 1.923 -8.291 1.00 77.12 97 GLU A C 1
ATOM 741 O O . GLU A 1 97 ? 13.772 1.332 -9.320 1.00 77.12 97 GLU A O 1
ATOM 746 N N . LYS A 1 98 ? 14.094 3.009 -7.875 1.00 75.12 98 LYS A N 1
ATOM 747 C CA . LYS A 1 98 ? 15.213 3.594 -8.617 1.00 75.12 98 LYS A CA 1
ATOM 748 C C . LYS A 1 98 ? 16.369 2.604 -8.821 1.00 75.12 98 LYS A C 1
ATOM 750 O O . LYS A 1 98 ? 16.872 2.017 -7.869 1.00 75.12 98 LYS A O 1
ATOM 755 N N . GLY A 1 99 ? 16.836 2.487 -10.065 1.00 72.75 99 GLY A N 1
ATOM 756 C CA . GLY A 1 99 ? 17.993 1.660 -10.431 1.00 72.75 99 GLY A CA 1
ATOM 757 C C . GLY A 1 99 ? 17.688 0.173 -10.629 1.00 72.75 99 GLY A C 1
ATOM 758 O O . GLY A 1 99 ? 18.584 -0.571 -11.027 1.00 72.75 99 GLY A O 1
ATOM 759 N N . ASN A 1 100 ? 16.442 -0.258 -10.415 1.00 76.12 100 ASN A N 1
ATOM 760 C CA . ASN A 1 100 ? 16.039 -1.623 -10.709 1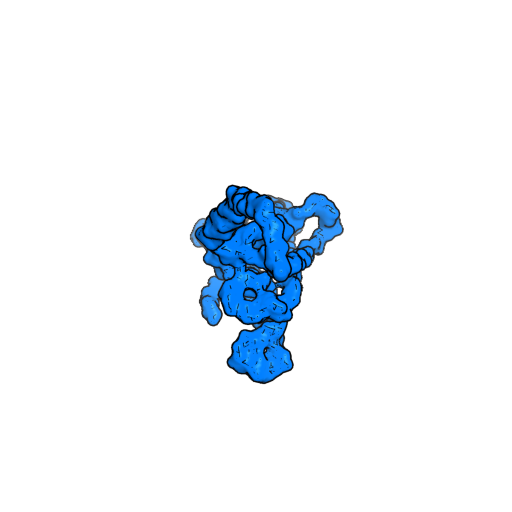.00 76.12 100 ASN A CA 1
ATOM 761 C C . ASN A 1 100 ? 15.925 -1.839 -12.227 1.00 76.12 100 ASN A C 1
ATOM 763 O O . ASN A 1 100 ? 15.136 -1.182 -12.908 1.00 76.12 100 ASN A O 1
ATOM 767 N N . ARG A 1 101 ? 16.713 -2.782 -12.752 1.00 72.81 101 ARG A N 1
ATOM 768 C CA . ARG A 1 101 ? 16.744 -3.123 -14.185 1.00 72.81 101 ARG A CA 1
ATOM 769 C C . ARG A 1 101 ? 15.438 -3.759 -14.660 1.00 72.81 101 ARG A C 1
ATOM 771 O O . ARG A 1 101 ? 15.105 -3.633 -15.834 1.00 72.81 101 ARG A O 1
ATOM 778 N N . ASN A 1 102 ? 14.687 -4.374 -13.747 1.00 72.44 102 ASN A N 1
ATOM 779 C CA . ASN A 1 102 ? 13.467 -5.105 -14.084 1.00 72.44 102 ASN A CA 1
ATOM 780 C C . ASN A 1 102 ? 12.251 -4.192 -14.265 1.00 72.44 102 ASN A C 1
ATOM 782 O O . ASN A 1 102 ? 11.267 -4.632 -14.843 1.00 72.44 102 ASN A O 1
ATOM 786 N N . ASN A 1 103 ? 12.319 -2.912 -13.871 1.00 73.75 103 ASN A N 1
ATOM 787 C CA . ASN A 1 103 ? 11.169 -1.998 -13.933 1.00 73.75 103 ASN A CA 1
ATOM 788 C C . ASN A 1 103 ? 10.565 -1.839 -15.338 1.00 73.75 103 ASN A C 1
ATOM 790 O O . ASN A 1 103 ? 9.386 -1.522 -15.461 1.00 73.75 103 ASN A O 1
ATOM 794 N N . SER A 1 104 ? 11.374 -1.993 -16.390 1.00 69.25 104 SER A N 1
ATOM 795 C CA . SER A 1 104 ? 10.918 -1.910 -17.784 1.00 69.25 104 SER A CA 1
ATOM 796 C C . SER A 1 104 ? 10.434 -3.245 -18.353 1.00 69.25 104 SER A C 1
ATOM 798 O O . SER A 1 104 ? 9.917 -3.272 -19.466 1.00 69.25 104 SER A O 1
ATOM 800 N N . LEU A 1 105 ? 10.674 -4.348 -17.641 1.00 68.81 105 LEU A N 1
ATOM 801 C CA . LEU A 1 105 ? 10.348 -5.710 -18.066 1.00 68.81 105 LEU A CA 1
ATOM 802 C C . LEU A 1 105 ? 9.020 -6.177 -17.463 1.00 68.81 105 LEU A C 1
ATOM 804 O O . LEU A 1 105 ? 8.272 -6.911 -18.105 1.00 68.81 105 LEU A O 1
ATOM 808 N N . THR A 1 106 ? 8.712 -5.732 -16.247 1.00 66.38 106 THR A N 1
ATOM 809 C CA . THR A 1 106 ? 7.476 -6.063 -15.542 1.00 66.38 106 THR A CA 1
ATOM 810 C C . THR A 1 106 ? 6.277 -5.290 -16.097 1.00 66.38 106 THR A C 1
ATOM 812 O O . THR A 1 106 ? 6.331 -4.090 -16.371 1.00 66.38 106 THR A O 1
ATOM 815 N N . GLY A 1 107 ? 5.162 -6.004 -16.274 1.00 66.62 107 GLY A N 1
ATOM 816 C CA . GLY A 1 107 ? 3.898 -5.437 -16.746 1.00 66.62 107 GLY A CA 1
ATOM 817 C C . GLY A 1 107 ? 3.212 -4.529 -15.718 1.00 66.62 107 GLY A C 1
ATOM 818 O O . GLY A 1 107 ? 3.718 -4.284 -14.625 1.00 66.62 107 GLY A O 1
ATOM 819 N N . SER A 1 108 ? 2.023 -4.030 -16.067 1.00 68.75 108 SER A N 1
ATOM 820 C CA . SER A 1 108 ? 1.226 -3.199 -15.159 1.00 68.75 108 SER A CA 1
ATOM 821 C C . SER A 1 108 ? 0.785 -3.983 -13.923 1.00 68.75 108 SER A C 1
ATOM 823 O O . SER A 1 108 ? 0.167 -5.040 -14.056 1.00 68.75 108 SER A O 1
ATOM 825 N N . THR A 1 109 ? 1.020 -3.423 -12.742 1.00 74.50 109 THR A N 1
ATOM 826 C CA . THR A 1 109 ? 0.637 -4.030 -11.464 1.00 74.50 109 THR A CA 1
ATOM 827 C C . THR A 1 109 ? -0.843 -3.832 -11.178 1.00 74.50 109 THR A C 1
ATOM 829 O O . THR A 1 109 ? -1.344 -2.707 -11.184 1.00 74.50 109 THR A O 1
ATOM 832 N N . GLU A 1 110 ? -1.542 -4.921 -10.868 1.00 75.00 110 GLU A N 1
ATOM 833 C CA . GLU A 1 110 ? -2.899 -4.871 -10.333 1.00 75.00 110 GLU A CA 1
ATOM 834 C C . GLU A 1 110 ? -2.853 -4.951 -8.806 1.00 75.00 110 GLU A C 1
ATOM 836 O O . GLU A 1 110 ? -2.171 -5.792 -8.224 1.00 75.00 110 GLU A O 1
ATOM 841 N N . THR A 1 111 ? -3.574 -4.060 -8.128 1.00 76.38 111 THR A N 1
ATOM 842 C CA . THR A 1 111 ? -3.696 -4.083 -6.665 1.00 76.38 111 THR A CA 1
ATOM 843 C C . THR A 1 111 ? -5.162 -4.125 -6.275 1.00 76.38 111 THR A C 1
ATOM 845 O O . THR A 1 111 ? -5.962 -3.316 -6.747 1.00 76.38 111 THR A O 1
ATOM 848 N N . ALA A 1 112 ? -5.502 -5.051 -5.382 1.00 77.31 112 ALA A N 1
ATOM 849 C CA . ALA A 1 112 ? -6.813 -5.147 -4.760 1.00 77.31 112 ALA A CA 1
ATOM 850 C C . ALA A 1 112 ? -6.683 -4.877 -3.258 1.00 77.31 112 ALA A C 1
ATOM 852 O O . ALA A 1 112 ? -5.815 -5.435 -2.591 1.00 77.31 112 ALA A O 1
ATOM 853 N N . LEU A 1 113 ? -7.560 -4.023 -2.732 1.00 78.38 113 LEU A N 1
ATOM 854 C CA . LEU A 1 113 ? -7.694 -3.787 -1.299 1.00 78.38 113 LEU A CA 1
ATOM 855 C C . LEU A 1 113 ? -8.980 -4.456 -0.821 1.00 78.38 113 LEU A C 1
ATOM 857 O O . LEU A 1 113 ? -10.070 -4.089 -1.263 1.00 78.38 113 LEU A O 1
ATOM 861 N N . LEU A 1 114 ? -8.839 -5.417 0.086 1.00 78.88 114 LEU A N 1
ATOM 862 C CA . LEU A 1 114 ? -9.954 -6.067 0.761 1.00 78.88 114 LEU A CA 1
ATOM 863 C C . LEU A 1 114 ? -10.146 -5.394 2.119 1.00 78.88 114 LEU A C 1
ATOM 865 O O . LEU A 1 114 ? -9.208 -5.299 2.904 1.00 78.88 114 LEU A O 1
ATOM 869 N N . ALA A 1 115 ? -11.352 -4.892 2.365 1.00 79.12 115 ALA A N 1
ATOM 870 C CA . ALA A 1 115 ? -11.725 -4.285 3.633 1.00 79.12 115 ALA A CA 1
ATOM 871 C C . ALA A 1 115 ? -12.740 -5.187 4.329 1.00 79.12 115 ALA A C 1
ATOM 873 O O . ALA A 1 115 ? -13.776 -5.520 3.750 1.00 79.12 115 ALA A O 1
ATOM 874 N N . HIS A 1 116 ? -12.437 -5.560 5.566 1.00 80.56 116 HIS A N 1
ATOM 875 C CA . HIS A 1 116 ? -13.357 -6.276 6.435 1.00 80.56 116 HIS A CA 1
ATOM 876 C C . HIS A 1 116 ? -14.017 -5.266 7.375 1.00 80.56 116 HIS A C 1
ATOM 878 O O . HIS A 1 116 ? -13.354 -4.385 7.921 1.00 80.56 116 HIS A O 1
ATOM 884 N N . ALA A 1 117 ? -15.337 -5.356 7.505 1.00 81.44 117 ALA A N 1
ATOM 885 C CA . ALA A 1 117 ? -16.134 -4.498 8.368 1.00 81.44 117 ALA A CA 1
ATOM 886 C C . ALA A 1 117 ? -17.201 -5.344 9.065 1.00 81.44 117 ALA A C 1
ATOM 888 O O . ALA A 1 117 ? -17.698 -6.320 8.494 1.00 81.44 117 ALA A O 1
ATOM 889 N N . PHE A 1 118 ? -17.549 -4.966 10.289 1.00 81.75 118 PHE A N 1
ATOM 890 C CA . PHE A 1 118 ? -18.567 -5.657 11.065 1.00 81.75 118 PHE A CA 1
ATOM 891 C C . PHE A 1 118 ? -19.966 -5.252 10.595 1.00 81.75 118 PHE A C 1
ATOM 893 O O . PHE A 1 118 ? -20.215 -4.120 10.183 1.00 81.75 118 PHE A O 1
ATOM 900 N N . SER A 1 119 ? -20.908 -6.190 10.672 1.00 82.38 119 SER A N 1
ATOM 901 C CA . SER A 1 119 ? -22.323 -5.930 10.383 1.00 82.38 119 SER A CA 1
ATOM 902 C C . SER A 1 119 ? -23.129 -5.515 11.618 1.00 82.38 119 SER A C 1
ATOM 904 O O . SER A 1 119 ? -24.306 -5.188 11.491 1.00 82.38 119 SER A O 1
ATOM 906 N N . ASP A 1 120 ? -22.532 -5.582 12.808 1.00 86.19 120 ASP A N 1
ATOM 907 C CA . ASP A 1 120 ? -23.193 -5.276 14.077 1.00 86.19 120 ASP A CA 1
ATOM 908 C C . ASP A 1 120 ? -23.265 -3.759 14.321 1.00 86.19 120 ASP A C 1
ATOM 910 O O . ASP A 1 120 ? -22.316 -3.020 14.051 1.00 86.19 120 ASP A O 1
ATOM 914 N N . ALA A 1 121 ? -24.386 -3.303 14.883 1.00 82.69 121 ALA A N 1
ATOM 915 C CA . ALA A 1 121 ? -24.612 -1.916 15.268 1.00 82.69 121 ALA A CA 1
ATOM 916 C C . ALA A 1 121 ? -23.633 -1.442 16.353 1.00 82.69 121 ALA A C 1
ATOM 918 O O . ALA A 1 121 ? -23.279 -0.264 16.368 1.00 82.69 121 ALA A O 1
ATOM 919 N N . VAL A 1 122 ? -23.157 -2.348 17.217 1.00 82.81 122 VAL A N 1
ATOM 920 C CA . VAL A 1 122 ? -22.146 -2.035 18.247 1.00 82.81 122 VAL A CA 1
ATOM 921 C C . VAL A 1 122 ? -20.853 -1.507 17.614 1.00 82.81 122 VAL A C 1
ATOM 923 O O . VAL A 1 122 ? -20.233 -0.587 18.136 1.00 82.81 122 VAL A O 1
ATOM 926 N N . TRP A 1 123 ? -20.496 -2.029 16.439 1.00 79.44 123 TRP A N 1
ATOM 927 C CA . TRP A 1 123 ? -19.262 -1.7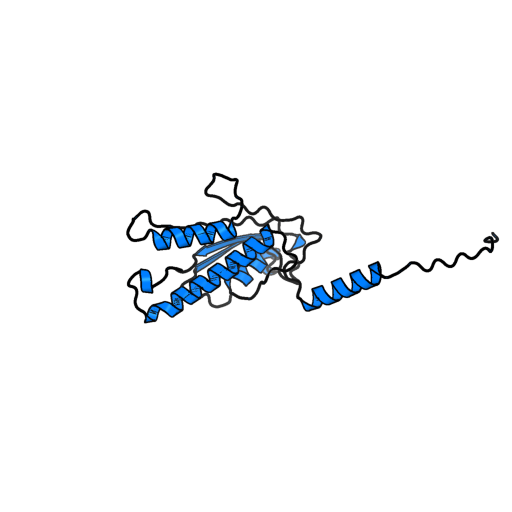12 15.716 1.00 79.44 123 TRP A CA 1
ATOM 928 C C . TRP A 1 123 ? -19.495 -0.788 14.514 1.00 79.44 123 TRP A C 1
ATOM 930 O O . TRP A 1 123 ? -18.654 -0.697 13.614 1.00 79.44 123 TRP A O 1
ATOM 940 N N . ALA A 1 124 ? -20.642 -0.102 14.470 1.00 82.94 124 ALA A N 1
ATOM 941 C CA . ALA A 1 124 ? -21.035 0.721 13.331 1.00 82.94 124 ALA A CA 1
ATOM 942 C C . ALA A 1 124 ? -20.059 1.880 13.076 1.00 82.94 124 ALA A C 1
ATOM 944 O O . ALA A 1 124 ? -19.746 2.172 11.921 1.00 82.94 124 ALA A O 1
ATOM 945 N N . GLU A 1 125 ? -19.543 2.522 14.129 1.00 82.94 125 GLU A N 1
ATOM 946 C CA . GLU A 1 125 ? -18.597 3.635 13.988 1.00 82.94 125 GLU A CA 1
ATOM 947 C C . GLU A 1 125 ? -17.256 3.195 13.395 1.00 82.94 125 GLU A C 1
ATOM 949 O O . GLU A 1 125 ? -16.690 3.897 12.553 1.00 82.94 125 GLU A O 1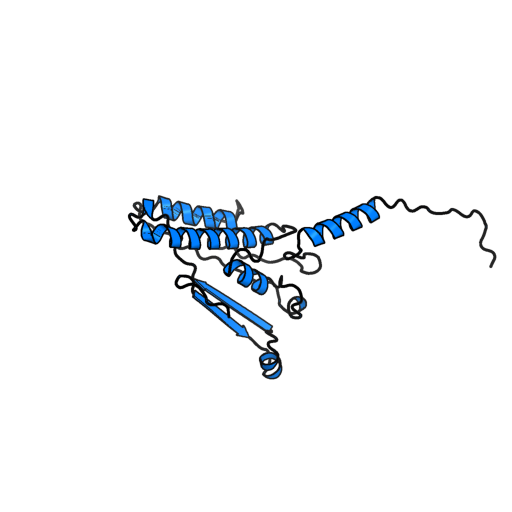
ATOM 954 N N . GLU A 1 126 ? -16.757 2.027 13.799 1.00 78.62 126 GLU A N 1
ATOM 955 C CA . GLU A 1 126 ? -15.479 1.506 13.316 1.00 78.62 126 GLU A CA 1
ATOM 956 C C . GLU A 1 126 ? -15.608 0.930 11.903 1.00 78.62 126 GLU A C 1
ATOM 958 O O . GLU A 1 126 ? -14.798 1.214 11.022 1.00 78.62 126 GLU A O 1
ATOM 963 N N . SER A 1 127 ? -16.722 0.254 11.626 1.00 81.25 127 SER A N 1
ATOM 964 C CA . SER A 1 127 ? -17.072 -0.201 10.279 1.00 81.25 127 SER A CA 1
ATOM 965 C C . SER A 1 127 ? -17.225 0.973 9.308 1.00 81.25 127 SER A C 1
ATOM 967 O O . SER A 1 127 ? -16.712 0.935 8.187 1.00 81.25 127 SER A O 1
ATOM 969 N N . PHE A 1 128 ? -17.864 2.066 9.742 1.00 82.81 128 PHE A N 1
ATOM 970 C CA . PHE A 1 128 ? -17.935 3.301 8.963 1.00 82.81 128 PHE A CA 1
ATOM 971 C C . PHE A 1 128 ? -16.548 3.916 8.750 1.00 82.81 128 PHE A C 1
ATOM 973 O O . PHE A 1 128 ? -16.242 4.357 7.638 1.00 82.81 128 PHE A O 1
ATOM 980 N N . HIS A 1 129 ? -15.691 3.926 9.776 1.00 79.75 129 HIS A N 1
ATOM 981 C CA . HIS A 1 129 ? -14.321 4.421 9.659 1.00 79.75 129 HIS A CA 1
ATOM 982 C C . HIS A 1 129 ? -13.524 3.634 8.611 1.00 79.75 129 HIS A C 1
ATOM 984 O O . HIS A 1 129 ? -13.014 4.250 7.668 1.00 79.75 129 HIS A O 1
ATOM 990 N N . CYS A 1 130 ? -13.514 2.302 8.703 1.00 78.25 130 CYS A N 1
ATOM 991 C CA . CYS A 1 130 ? -12.872 1.396 7.750 1.00 78.25 130 CYS A CA 1
ATOM 992 C C . CYS A 1 130 ? -13.344 1.668 6.310 1.00 78.25 130 CYS A C 1
ATOM 994 O O . CYS A 1 130 ? -12.542 2.016 5.438 1.00 78.25 130 CYS A O 1
ATOM 996 N N . LEU A 1 131 ? -14.662 1.664 6.071 1.00 80.00 131 LEU A N 1
ATOM 997 C CA . LEU A 1 131 ? -15.234 1.936 4.746 1.00 80.00 131 LEU A CA 1
ATOM 998 C C . LEU A 1 131 ? -14.904 3.346 4.234 1.00 80.00 131 LEU A C 1
ATOM 1000 O O . LEU A 1 131 ? -14.638 3.540 3.042 1.00 80.00 131 LEU A O 1
ATOM 1004 N N . SER A 1 132 ? -14.895 4.349 5.115 1.00 77.94 132 SER A N 1
ATOM 1005 C CA . SER A 1 132 ? -14.546 5.726 4.753 1.00 77.94 132 SER A CA 1
ATOM 1006 C C . SER A 1 132 ? -13.077 5.861 4.336 1.00 77.94 132 SER A C 1
ATOM 1008 O O . SER A 1 132 ? -12.770 6.586 3.382 1.00 77.94 132 SER A O 1
ATOM 1010 N N . MET A 1 133 ? -12.177 5.127 4.995 1.00 73.19 133 MET A N 1
ATOM 1011 C CA . MET A 1 133 ? -10.754 5.068 4.669 1.00 73.19 133 MET A CA 1
ATOM 1012 C C . MET A 1 133 ? -10.529 4.357 3.334 1.00 73.19 133 MET A C 1
ATOM 1014 O O . MET A 1 133 ? -9.881 4.922 2.449 1.00 73.19 133 MET A O 1
ATOM 1018 N N . THR A 1 134 ? -11.162 3.202 3.117 1.00 73.19 134 THR A N 1
ATOM 1019 C CA . THR A 1 134 ? -11.145 2.491 1.828 1.00 73.19 134 THR A CA 1
ATOM 1020 C C . THR A 1 134 ? -11.667 3.371 0.692 1.00 73.19 134 THR A C 1
ATOM 1022 O O . THR A 1 134 ? -11.069 3.432 -0.384 1.00 73.19 134 THR A O 1
ATOM 1025 N N . ARG A 1 135 ? -12.732 4.148 0.928 1.00 71.25 135 ARG A N 1
ATOM 1026 C CA . ARG A 1 135 ? -13.260 5.102 -0.060 1.00 71.25 135 ARG A CA 1
ATOM 1027 C C . ARG A 1 135 ? -12.252 6.194 -0.426 1.00 71.25 135 ARG A C 1
ATOM 1029 O O . ARG A 1 135 ? -12.198 6.598 -1.587 1.00 71.25 135 ARG A O 1
ATOM 1036 N N . ARG A 1 136 ? -11.436 6.678 0.519 1.00 64.62 136 ARG A N 1
ATOM 1037 C CA . ARG A 1 136 ? -10.388 7.678 0.232 1.00 64.62 136 ARG A CA 1
ATOM 1038 C C . ARG A 1 136 ? -9.311 7.123 -0.700 1.00 64.62 136 ARG A C 1
ATOM 1040 O O . ARG A 1 136 ? -8.898 7.853 -1.601 1.00 64.62 136 ARG A O 1
ATOM 1047 N N . VAL A 1 137 ? -8.937 5.852 -0.532 1.00 62.59 137 VAL A N 1
ATOM 1048 C CA . VAL A 1 137 ? -8.032 5.119 -1.441 1.00 62.59 137 VAL A CA 1
ATOM 1049 C C . VAL A 1 137 ? -8.672 4.921 -2.816 1.00 62.59 137 VAL A C 1
ATOM 1051 O O . VAL A 1 137 ? -8.037 5.133 -3.848 1.00 62.59 137 VAL A O 1
ATOM 1054 N N . GLY A 1 138 ? -9.956 4.556 -2.833 1.00 56.91 138 GLY A N 1
ATOM 1055 C CA . GLY A 1 138 ? -10.688 4.155 -4.034 1.00 56.91 138 GLY A CA 1
ATOM 1056 C C . GLY A 1 138 ? -11.369 5.269 -4.845 1.00 56.91 138 GLY A C 1
ATOM 1057 O O . GLY A 1 138 ? -11.991 4.963 -5.857 1.00 56.91 138 GLY A O 1
ATOM 1058 N N . ASN A 1 139 ? -11.308 6.534 -4.420 1.00 52.62 139 ASN A N 1
ATOM 1059 C CA . ASN A 1 139 ? -12.236 7.612 -4.808 1.00 52.62 139 ASN A CA 1
ATOM 1060 C C . ASN A 1 139 ? -12.623 7.700 -6.312 1.00 52.62 139 ASN A C 1
ATOM 1062 O O . ASN A 1 139 ? -11.968 8.386 -7.095 1.00 52.62 139 ASN A O 1
ATOM 1066 N N . ILE A 1 140 ? -13.764 7.093 -6.672 1.00 43.28 140 ILE A N 1
ATOM 1067 C CA . ILE A 1 140 ? -14.682 7.521 -7.738 1.00 43.28 140 ILE A CA 1
ATOM 1068 C C . ILE A 1 140 ? -16.100 7.462 -7.151 1.00 43.28 140 ILE A C 1
ATOM 1070 O O . ILE A 1 140 ? -16.622 6.396 -6.833 1.00 43.28 140 ILE A O 1
ATOM 1074 N N . LEU A 1 141 ? -16.734 8.628 -7.018 1.00 37.28 141 LEU A N 1
ATOM 1075 C CA . LEU A 1 141 ? -18.187 8.747 -7.128 1.00 37.28 141 LEU A CA 1
ATOM 1076 C C . LEU A 1 141 ? -18.561 8.234 -8.525 1.00 37.28 141 LEU A C 1
ATOM 1078 O O . LEU A 1 141 ? -18.362 8.960 -9.494 1.00 37.28 141 LEU A O 1
ATOM 1082 N N . GLY A 1 142 ? -19.010 6.983 -8.648 1.00 36.16 142 GLY A N 1
ATOM 1083 C CA . GLY A 1 142 ? -19.474 6.474 -9.943 1.00 36.16 142 GLY A CA 1
ATOM 1084 C C . GLY A 1 142 ? -19.222 5.011 -10.287 1.00 36.16 142 GLY A C 1
ATOM 1085 O O . GLY A 1 142 ? -19.446 4.664 -11.437 1.00 36.16 142 GLY A O 1
ATOM 1086 N N . LEU A 1 143 ? -18.799 4.142 -9.365 1.00 32.19 143 LEU A N 1
ATOM 1087 C CA . LEU A 1 143 ? -18.808 2.698 -9.627 1.00 32.19 143 LEU A CA 1
ATOM 1088 C C . LEU A 1 143 ? -19.410 1.955 -8.436 1.00 32.19 143 LEU A C 1
ATOM 1090 O O . LEU A 1 143 ? -18.819 1.823 -7.369 1.00 32.19 143 LEU A O 1
ATOM 1094 N N . THR A 1 144 ? -20.642 1.511 -8.646 1.00 33.78 144 THR A N 1
ATOM 1095 C CA . THR A 1 144 ? -21.409 0.562 -7.842 1.00 33.78 144 THR A CA 1
ATOM 1096 C C . THR A 1 144 ? -20.732 -0.810 -7.861 1.00 33.78 144 THR A C 1
ATOM 1098 O O . THR A 1 144 ? -21.187 -1.724 -8.544 1.00 33.78 144 THR A O 1
ATOM 1101 N N . GLY A 1 145 ? -19.610 -0.955 -7.161 1.00 34.34 145 GLY A N 1
ATOM 1102 C CA . GLY A 1 145 ? -18.890 -2.221 -7.092 1.00 34.34 145 GLY A CA 1
ATOM 1103 C C . GLY A 1 145 ? -17.868 -2.223 -5.968 1.00 34.34 145 GLY A C 1
ATOM 1104 O O . GLY A 1 145 ? -16.988 -1.369 -5.909 1.00 34.34 145 GLY A O 1
ATOM 1105 N N . ILE A 1 146 ? -17.998 -3.195 -5.070 1.00 40.16 146 ILE A N 1
ATOM 1106 C CA . ILE A 1 146 ? -16.969 -3.579 -4.104 1.00 40.16 146 ILE A CA 1
ATOM 1107 C C . ILE A 1 146 ? -15.797 -4.125 -4.929 1.00 40.16 146 ILE A C 1
ATOM 1109 O O . ILE A 1 146 ? -15.790 -5.284 -5.327 1.00 40.16 146 ILE A O 1
ATOM 1113 N N . GLY A 1 147 ? -14.868 -3.247 -5.295 1.00 37.47 147 GLY A N 1
ATOM 1114 C CA . GLY A 1 147 ? -13.729 -3.591 -6.138 1.00 37.47 147 GLY A CA 1
ATOM 1115 C C . GLY A 1 147 ? -13.131 -2.356 -6.800 1.00 37.47 147 GLY A C 1
ATOM 1116 O O . GLY A 1 147 ? -13.783 -1.668 -7.580 1.00 37.47 147 GLY A O 1
ATOM 1117 N N . SER A 1 148 ? -11.872 -2.070 -6.485 1.00 39.09 148 SER A N 1
ATOM 1118 C CA . SER A 1 148 ? -11.083 -1.028 -7.137 1.00 39.09 148 SER A CA 1
ATOM 1119 C C . SER A 1 148 ? -9.846 -1.680 -7.734 1.00 39.09 148 SER A C 1
ATOM 1121 O O . SER A 1 148 ? -8.845 -1.821 -7.042 1.00 39.09 148 SER A O 1
ATOM 1123 N N . THR A 1 149 ? -9.904 -2.049 -9.010 1.00 39.38 149 THR A N 1
ATOM 1124 C CA . THR A 1 149 ? -8.721 -2.425 -9.789 1.00 39.38 149 THR A CA 1
ATOM 1125 C C . THR A 1 149 ? -8.006 -1.151 -10.233 1.00 39.38 149 THR A C 1
ATOM 1127 O O . THR A 1 149 ? -8.529 -0.385 -11.050 1.00 39.38 149 THR A O 1
ATOM 1130 N N . THR A 1 150 ? -6.827 -0.878 -9.679 1.00 43.34 150 THR A N 1
ATOM 1131 C CA . THR A 1 150 ? -5.923 0.142 -10.219 1.00 43.34 150 THR A CA 1
ATOM 1132 C C . THR A 1 150 ? -5.282 -0.415 -11.484 1.00 43.34 150 THR A C 1
ATOM 1134 O O . THR A 1 150 ? -4.440 -1.298 -11.418 1.00 43.34 150 THR A O 1
ATOM 1137 N N . ARG A 1 151 ? -5.707 0.071 -12.652 1.00 40.19 151 ARG A N 1
ATOM 1138 C CA . ARG A 1 151 ? -4.966 -0.145 -13.898 1.00 40.19 151 ARG A CA 1
ATOM 1139 C C . ARG A 1 151 ? -3.944 0.973 -14.018 1.00 40.19 151 ARG A C 1
ATOM 1141 O O . ARG A 1 151 ? -4.355 2.137 -13.999 1.00 40.19 151 ARG A O 1
ATOM 1148 N N . ASP A 1 152 ? -2.662 0.631 -14.108 1.00 46.69 152 ASP A N 1
ATOM 1149 C CA . ASP A 1 152 ? -1.609 1.640 -14.053 1.00 46.69 152 ASP A CA 1
ATOM 1150 C C . ASP A 1 152 ? -1.111 2.154 -15.410 1.00 46.69 152 ASP A C 1
ATOM 1152 O O . ASP A 1 152 ? -1.363 1.589 -16.477 1.00 46.69 152 ASP A O 1
ATOM 1156 N N . LEU A 1 153 ? -0.485 3.325 -15.301 1.00 44.56 153 LEU A N 1
ATOM 1157 C CA . LEU A 1 153 ? -0.016 4.265 -16.314 1.00 44.56 153 LEU A CA 1
ATOM 1158 C C . LEU A 1 153 ? 1.004 3.702 -17.314 1.00 44.56 153 LEU A C 1
ATOM 1160 O O . LEU A 1 153 ? 1.861 2.899 -16.969 1.00 44.56 153 LEU A O 1
ATOM 1164 N N . ALA A 1 154 ? 0.986 4.241 -18.539 1.00 37.75 154 ALA A N 1
ATOM 1165 C CA . ALA A 1 154 ? 2.088 4.086 -19.487 1.00 37.75 154 ALA A CA 1
ATOM 1166 C C . ALA A 1 154 ? 3.382 4.664 -18.876 1.00 37.75 154 ALA A C 1
ATOM 1168 O O . ALA A 1 154 ? 3.486 5.872 -18.638 1.00 37.75 154 ALA A O 1
ATOM 1169 N N . VAL A 1 155 ? 4.325 3.763 -18.596 1.00 44.03 155 VAL A N 1
ATOM 1170 C CA . VAL A 1 155 ? 5.528 3.929 -17.760 1.00 44.03 155 VAL A CA 1
ATOM 1171 C C . VAL A 1 155 ? 6.549 4.919 -18.343 1.00 44.03 155 VAL A C 1
ATOM 1173 O O . VAL A 1 155 ? 7.387 5.447 -17.619 1.00 44.03 155 VAL A O 1
ATOM 1176 N N . ASP A 1 156 ? 6.432 5.289 -19.616 1.00 45.94 156 ASP A N 1
ATOM 1177 C CA . ASP A 1 156 ? 7.487 6.020 -20.333 1.00 45.94 156 ASP A CA 1
ATOM 1178 C C . ASP A 1 156 ? 7.731 7.472 -19.869 1.00 45.94 156 ASP A C 1
ATOM 1180 O O . ASP A 1 156 ? 8.673 8.112 -20.336 1.00 45.94 156 ASP A O 1
ATOM 1184 N N . LYS A 1 157 ? 6.904 8.039 -18.976 1.00 48.41 157 LYS A N 1
ATOM 1185 C CA . LYS A 1 157 ? 7.017 9.460 -18.568 1.00 48.41 157 LYS A CA 1
ATOM 1186 C C . LYS A 1 157 ? 6.885 9.772 -17.078 1.00 48.41 157 LYS A C 1
ATOM 1188 O O . LYS A 1 157 ? 7.081 10.925 -16.706 1.00 48.41 157 LYS A O 1
ATOM 1193 N N . TRP A 1 158 ? 6.553 8.811 -16.225 1.00 53.84 158 TRP A N 1
ATOM 1194 C CA . TRP A 1 158 ? 6.241 9.092 -14.820 1.00 53.84 158 TRP A CA 1
ATOM 1195 C C . TRP A 1 158 ? 7.323 8.485 -13.930 1.00 53.84 158 TRP A C 1
ATOM 1197 O O . TRP A 1 158 ? 7.597 7.296 -14.036 1.00 53.84 158 TRP A O 1
ATOM 1207 N N . ARG A 1 159 ? 7.953 9.299 -13.072 1.00 62.19 159 ARG A N 1
ATOM 1208 C CA . ARG A 1 159 ? 8.964 8.864 -12.092 1.00 62.19 159 ARG A CA 1
ATOM 1209 C C . ARG A 1 159 ? 8.420 9.080 -10.677 1.00 62.19 159 ARG A C 1
ATOM 1211 O O . ARG A 1 159 ? 8.698 10.104 -10.065 1.00 62.19 159 ARG A O 1
ATOM 1218 N N . PRO A 1 160 ? 7.612 8.151 -10.141 1.00 59.44 160 PRO A N 1
ATOM 1219 C CA . PRO A 1 160 ? 6.861 8.393 -8.910 1.00 59.44 160 PRO A CA 1
ATOM 1220 C C . PRO A 1 160 ? 7.747 8.470 -7.655 1.00 59.44 160 PRO A C 1
ATOM 1222 O O . PRO A 1 160 ? 7.313 9.026 -6.652 1.00 59.44 160 PRO A O 1
ATOM 1225 N N . ASP A 1 161 ? 8.968 7.930 -7.733 1.00 62.59 161 ASP A N 1
ATOM 1226 C CA . ASP A 1 161 ? 10.014 7.929 -6.694 1.00 62.59 161 ASP A CA 1
ATOM 1227 C C . ASP A 1 161 ? 11.021 9.089 -6.867 1.00 62.59 161 ASP A C 1
ATOM 1229 O O . ASP A 1 161 ? 12.093 9.090 -6.269 1.00 62.59 161 ASP A O 1
ATOM 1233 N N . GLN A 1 162 ? 10.711 10.069 -7.724 1.00 69.31 162 GLN A N 1
ATOM 1234 C CA . GLN A 1 162 ? 11.560 11.239 -7.933 1.00 69.31 162 GLN A CA 1
ATOM 1235 C C . GLN A 1 162 ? 11.596 12.115 -6.674 1.00 69.31 162 GLN A C 1
ATOM 1237 O O . GLN A 1 162 ? 10.550 12.504 -6.141 1.00 69.31 162 GLN A O 1
ATOM 1242 N N . ASP A 1 163 ? 12.808 12.434 -6.215 1.00 69.31 163 ASP A N 1
ATOM 1243 C CA . ASP A 1 163 ? 13.019 13.287 -5.045 1.00 69.31 163 ASP A CA 1
ATOM 1244 C C . ASP A 1 163 ? 12.607 14.741 -5.336 1.00 69.31 163 ASP A C 1
ATOM 1246 O O . ASP A 1 163 ? 12.662 15.222 -6.469 1.00 69.31 163 ASP A O 1
ATOM 1250 N N . ILE A 1 164 ? 12.222 15.477 -4.293 1.00 71.81 164 ILE A N 1
ATOM 1251 C CA . ILE A 1 164 ? 11.856 16.895 -4.359 1.00 71.81 164 ILE A CA 1
ATOM 1252 C C . ILE A 1 164 ? 13.006 17.726 -4.934 1.00 71.81 164 ILE A C 1
ATOM 1254 O O . ILE A 1 164 ? 12.753 18.686 -5.663 1.00 71.81 164 ILE A O 1
ATOM 1258 N N . MET A 1 165 ? 14.256 17.382 -4.617 1.00 75.19 165 MET A N 1
ATOM 1259 C CA . MET A 1 165 ? 15.423 18.091 -5.146 1.00 75.19 165 MET A CA 1
ATOM 1260 C C . MET A 1 165 ? 15.624 17.814 -6.638 1.00 75.19 165 MET A C 1
ATOM 1262 O O . MET A 1 165 ? 15.785 18.756 -7.407 1.00 75.19 165 MET A O 1
ATOM 1266 N N . GLU A 1 166 ? 15.497 16.556 -7.065 1.00 74.12 166 GLU A N 1
ATOM 1267 C CA . GLU A 1 166 ? 15.558 16.179 -8.485 1.00 74.12 166 GLU A CA 1
ATOM 1268 C C . GLU A 1 166 ? 14.438 16.844 -9.290 1.00 74.12 166 GLU A C 1
ATOM 1270 O O . GLU A 1 166 ? 14.660 17.351 -10.387 1.00 74.12 166 GLU A O 1
ATOM 1275 N N . LEU A 1 167 ? 13.233 16.898 -8.721 1.00 75.56 167 LEU A N 1
ATOM 1276 C CA . LEU A 1 167 ? 12.103 17.580 -9.332 1.00 75.56 167 LEU A CA 1
ATOM 1277 C C . LEU A 1 167 ? 12.336 19.095 -9.437 1.00 75.56 167 LEU A C 1
ATOM 1279 O O . LEU A 1 167 ? 11.960 19.710 -10.434 1.00 75.56 167 LEU A O 1
ATOM 1283 N N . ARG A 1 168 ? 12.947 19.718 -8.422 1.00 79.56 168 ARG A N 1
ATOM 1284 C CA . ARG A 1 168 ? 13.307 21.145 -8.463 1.00 79.56 168 ARG A CA 1
ATOM 1285 C C . ARG A 1 168 ? 14.320 21.437 -9.561 1.00 79.56 168 ARG A C 1
ATOM 1287 O O . ARG A 1 168 ? 14.135 22.419 -10.277 1.00 79.56 168 ARG A O 1
ATOM 1294 N N . ASP A 1 169 ? 15.335 20.595 -9.707 1.00 81.62 169 ASP A N 1
ATOM 1295 C CA . ASP A 1 169 ? 16.351 20.745 -10.748 1.00 81.62 169 ASP A CA 1
ATOM 1296 C C . ASP A 1 169 ? 15.742 20.574 -12.145 1.00 81.62 169 ASP A C 1
ATOM 1298 O O . ASP A 1 169 ? 15.969 21.406 -13.024 1.00 81.62 169 ASP A O 1
ATOM 1302 N N . GLU A 1 170 ? 14.886 19.569 -12.349 1.00 77.50 170 GLU A N 1
ATOM 1303 C CA . GLU A 1 170 ? 14.175 19.392 -13.620 1.00 77.50 170 GLU A CA 1
ATOM 1304 C C . GLU A 1 170 ? 13.232 20.559 -13.932 1.00 77.50 170 GLU A C 1
ATOM 1306 O O . GLU A 1 170 ? 13.197 21.033 -15.067 1.00 77.50 170 GLU A O 1
ATOM 1311 N N . LEU A 1 171 ? 12.504 21.077 -12.937 1.00 80.12 171 LEU A N 1
ATOM 1312 C CA . LEU A 1 171 ? 11.661 22.264 -13.108 1.00 80.12 171 LEU A CA 1
ATOM 1313 C C . LEU A 1 171 ? 12.489 23.512 -13.420 1.00 80.12 171 LEU A C 1
ATOM 1315 O O . LEU A 1 171 ? 12.056 24.349 -14.212 1.00 80.12 171 LEU A O 1
ATOM 1319 N N . MET A 1 172 ? 13.677 23.639 -12.829 1.00 84.00 172 MET A N 1
ATOM 1320 C CA . MET A 1 172 ? 14.612 24.714 -13.144 1.00 84.00 172 MET A CA 1
ATOM 1321 C C . MET A 1 172 ? 15.092 24.609 -14.595 1.00 84.00 172 MET A C 1
ATOM 1323 O O . MET A 1 172 ? 15.076 25.618 -15.294 1.00 84.00 172 MET A O 1
ATOM 1327 N N . ILE A 1 173 ? 15.443 23.410 -15.071 1.00 80.56 173 ILE A N 1
ATOM 1328 C CA . ILE A 1 173 ? 15.834 23.167 -16.469 1.00 80.56 173 ILE A CA 1
ATOM 1329 C C . ILE A 1 173 ? 14.663 23.430 -17.425 1.00 80.56 173 ILE A C 1
ATOM 1331 O O . ILE A 1 173 ? 14.816 24.108 -18.436 1.00 80.56 173 ILE A O 1
ATOM 1335 N N . ALA A 1 174 ? 13.466 22.932 -17.115 1.00 77.75 174 ALA A N 1
ATOM 1336 C CA . ALA A 1 174 ? 12.284 23.164 -17.940 1.00 77.75 174 ALA A CA 1
ATOM 1337 C C . ALA A 1 174 ? 11.959 24.660 -18.038 1.00 77.75 174 ALA A C 1
ATOM 1339 O O . ALA A 1 174 ? 11.623 25.157 -19.113 1.00 77.75 174 ALA A O 1
ATOM 1340 N N . ARG A 1 175 ? 12.118 25.393 -16.930 1.00 80.00 175 ARG A N 1
ATOM 1341 C CA . ARG A 1 175 ? 11.969 26.845 -16.898 1.00 80.00 175 ARG A CA 1
ATOM 1342 C C . ARG A 1 175 ? 13.044 27.547 -17.718 1.00 80.00 175 ARG A C 1
ATOM 1344 O O . ARG A 1 175 ? 12.695 28.429 -18.488 1.00 80.00 175 ARG A O 1
ATOM 1351 N N . THR A 1 176 ? 14.317 27.168 -17.605 1.00 78.75 176 THR A N 1
ATOM 1352 C CA . THR A 1 176 ? 15.377 27.790 -18.414 1.00 78.75 176 THR A CA 1
ATOM 1353 C C . THR A 1 176 ? 15.197 27.514 -19.902 1.00 78.75 176 THR A C 1
ATOM 1355 O O . THR A 1 176 ? 15.429 28.417 -20.696 1.00 78.75 176 THR A O 1
ATOM 1358 N N . VAL A 1 177 ? 14.725 26.326 -20.291 1.00 75.19 177 VAL A N 1
ATOM 1359 C CA . VAL A 1 177 ? 14.363 26.000 -21.682 1.00 75.19 177 VAL A CA 1
ATOM 1360 C C . VAL A 1 177 ? 13.152 26.808 -22.153 1.00 75.19 177 VAL A C 1
ATOM 1362 O O . VAL A 1 177 ? 13.153 27.299 -23.277 1.00 75.19 177 VAL A O 1
ATOM 1365 N N . TYR A 1 178 ? 12.127 26.975 -21.314 1.00 74.06 178 TYR A N 1
ATOM 1366 C CA . TYR A 1 178 ? 10.956 27.792 -21.646 1.00 74.06 178 TYR A CA 1
ATOM 1367 C C . TYR A 1 178 ? 11.308 29.281 -21.784 1.00 74.06 178 TYR A C 1
ATOM 1369 O O . TYR A 1 178 ? 10.865 29.948 -22.718 1.00 74.06 178 TYR A O 1
ATOM 1377 N N . ASP A 1 179 ? 12.135 29.791 -20.871 1.00 74.88 179 ASP A N 1
ATOM 1378 C CA . ASP A 1 179 ? 12.604 31.177 -20.856 1.00 74.88 179 ASP A CA 1
ATOM 1379 C C . ASP A 1 179 ? 13.672 31.435 -21.944 1.00 74.88 179 ASP A C 1
ATOM 1381 O O . ASP A 1 179 ? 13.987 32.590 -22.253 1.00 74.88 179 ASP A O 1
ATOM 1385 N N . TYR A 1 180 ? 14.210 30.382 -22.572 1.00 74.38 180 TYR A N 1
ATOM 1386 C CA . TYR A 1 180 ? 15.140 30.484 -23.691 1.00 74.38 180 TYR A CA 1
ATOM 1387 C C . TYR A 1 180 ? 14.420 30.996 -24.946 1.00 74.38 180 TYR A C 1
ATOM 1389 O O . TYR A 1 180 ? 13.873 30.243 -25.753 1.00 74.38 180 TYR A O 1
ATOM 1397 N N . ARG A 1 181 ? 14.453 32.316 -25.158 1.00 56.09 181 ARG A N 1
ATOM 1398 C CA . ARG A 1 181 ? 14.161 32.903 -26.470 1.00 56.09 181 ARG A CA 1
ATOM 1399 C C . ARG A 1 181 ? 15.290 32.545 -27.428 1.00 56.09 181 ARG A C 1
ATOM 1401 O O . ARG A 1 181 ? 16.419 32.994 -27.242 1.00 56.09 181 ARG A O 1
ATOM 1408 N N . LEU A 1 182 ? 14.966 31.781 -28.470 1.00 54.38 182 LEU A N 1
ATOM 1409 C CA . LEU A 1 182 ? 15.865 31.518 -29.588 1.00 54.38 182 LEU A CA 1
ATOM 1410 C C . LEU A 1 182 ? 16.365 32.860 -30.152 1.00 54.38 182 LEU A C 1
ATOM 1412 O O . LEU A 1 182 ? 15.605 33.604 -30.768 1.00 54.38 182 LEU A O 1
ATOM 1416 N N . PHE A 1 183 ? 17.636 33.187 -29.926 1.00 52.72 183 PHE A N 1
ATOM 1417 C CA . PHE A 1 183 ? 18.277 34.336 -30.558 1.00 52.72 183 PHE A CA 1
ATOM 1418 C C . PHE A 1 183 ? 18.742 33.888 -31.947 1.00 52.72 183 PHE A C 1
ATOM 1420 O O . PHE A 1 183 ? 19.893 33.510 -32.154 1.00 52.72 183 PHE A O 1
ATOM 1427 N N . SER A 1 184 ? 17.813 33.835 -32.899 1.00 51.19 184 SER A N 1
ATOM 1428 C CA . SER A 1 184 ? 18.139 33.583 -34.300 1.00 51.19 184 SER A CA 1
ATOM 1429 C C . SER A 1 184 ? 18.915 34.780 -34.848 1.00 51.19 184 SER A C 1
ATOM 1431 O O . SER A 1 184 ? 18.359 35.862 -35.029 1.00 51.19 184 SER A O 1
ATOM 1433 N N . TYR A 1 185 ? 20.214 34.601 -35.094 1.00 53.34 185 TYR A N 1
ATOM 1434 C CA . TYR A 1 185 ? 21.016 35.573 -35.832 1.00 53.34 185 TYR A CA 1
ATOM 1435 C C . TYR A 1 185 ? 20.643 35.455 -37.314 1.00 53.34 185 TYR A C 1
ATOM 1437 O O . TYR A 1 185 ? 21.169 34.602 -38.029 1.00 53.34 185 TYR A O 1
ATOM 1445 N N . GLU A 1 186 ? 19.693 36.271 -37.774 1.00 51.38 186 GLU A N 1
ATOM 1446 C CA . GLU A 1 186 ? 19.411 36.430 -39.203 1.00 51.38 186 GLU A CA 1
ATOM 1447 C C . GLU A 1 186 ? 20.625 37.091 -39.874 1.00 51.38 186 GLU A C 1
ATOM 1449 O O . GLU A 1 186 ? 20.755 38.312 -39.961 1.00 51.38 186 GLU A O 1
ATOM 1454 N N . SER A 1 187 ? 21.576 36.272 -40.325 1.00 54.34 187 SER A N 1
ATOM 1455 C CA . SER A 1 187 ? 22.620 36.729 -41.234 1.00 54.34 187 SER A CA 1
ATOM 1456 C C . SER A 1 187 ? 22.000 36.911 -42.619 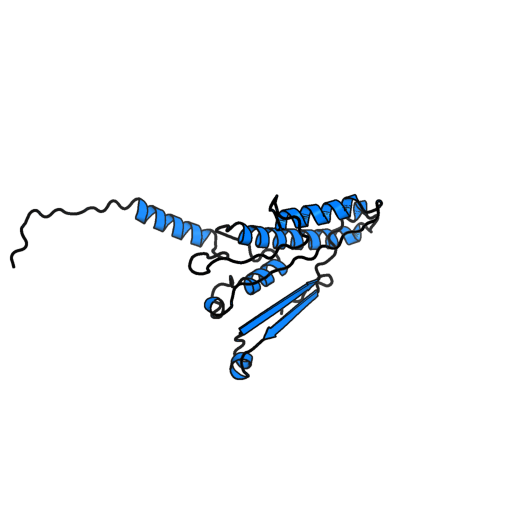1.00 54.34 187 SER A C 1
ATOM 1458 O O . SER A 1 187 ? 21.787 35.941 -43.339 1.00 54.34 187 SER A O 1
ATOM 1460 N N . ASN A 1 188 ? 21.763 38.159 -43.024 1.00 55.56 188 ASN A N 1
ATOM 1461 C CA . ASN A 1 188 ? 21.318 38.530 -44.378 1.00 55.56 188 ASN A CA 1
ATOM 1462 C C . ASN A 1 188 ? 22.385 38.311 -45.473 1.00 55.56 188 ASN A C 1
ATOM 1464 O O . ASN A 1 188 ? 22.317 38.922 -46.540 1.00 55.56 188 ASN A O 1
ATOM 1468 N N . ARG A 1 189 ? 23.410 37.483 -45.237 1.00 57.81 189 ARG A N 1
ATOM 1469 C CA . ARG A 1 189 ? 24.397 37.156 -46.270 1.00 57.81 189 ARG A CA 1
ATOM 1470 C C . ARG A 1 189 ? 23.976 35.869 -46.976 1.00 57.81 189 ARG A C 1
ATOM 1472 O O . ARG A 1 189 ? 23.849 34.849 -46.299 1.00 57.81 189 ARG A O 1
ATOM 1479 N N . PRO A 1 190 ? 23.770 35.892 -48.305 1.00 53.19 190 PRO A N 1
ATOM 1480 C CA . PRO A 1 190 ? 23.479 34.677 -49.047 1.00 53.19 190 PRO A CA 1
ATOM 1481 C C . PRO A 1 190 ? 24.649 33.704 -48.889 1.00 53.19 190 PRO A C 1
ATOM 1483 O O . PRO A 1 190 ? 25.811 34.089 -49.035 1.00 53.19 190 PRO A O 1
ATOM 1486 N N . PHE A 1 191 ? 24.333 32.449 -48.573 1.00 58.41 191 PHE A N 1
ATOM 1487 C CA . PHE A 1 191 ? 25.295 31.356 -48.619 1.00 58.41 191 PHE A CA 1
ATOM 1488 C C . PHE A 1 191 ? 25.806 31.237 -50.063 1.00 58.41 191 PHE A C 1
ATOM 1490 O O . PHE A 1 191 ? 25.028 30.938 -50.968 1.00 58.41 191 PHE A O 1
ATOM 1497 N N . GLN A 1 192 ? 27.088 31.530 -50.295 1.00 56.97 192 GLN A N 1
ATOM 1498 C CA . GLN A 1 192 ? 27.736 31.240 -51.574 1.00 56.97 192 GLN A CA 1
ATOM 1499 C C . GLN A 1 192 ? 28.048 29.742 -51.626 1.00 56.97 192 GLN A C 1
ATOM 1501 O O . GLN A 1 192 ? 28.669 29.215 -50.703 1.00 56.97 192 GLN A O 1
ATOM 1506 N N . ALA A 1 193 ? 27.542 29.088 -52.674 1.00 52.66 193 ALA A N 1
ATOM 1507 C CA . ALA A 1 193 ? 27.807 27.694 -53.019 1.00 52.66 193 ALA A CA 1
ATOM 1508 C C . ALA A 1 193 ? 29.215 27.509 -53.599 1.00 52.66 193 ALA A C 1
ATOM 1510 O O . ALA A 1 193 ? 29.710 28.465 -54.244 1.00 52.66 193 ALA A O 1
#

Sequence (193 aa):
MPSYLSDTVVLQLYRDDGEAEFADYMDANSLTFVALGDAERPALCGIDAAAQLHYEGAQRTLVSGAGIVSGIRRRRLCTPFGMSELSQLLRRAYNTEKGNRNNSLTGSTETALLAHAFSDAVWAEESFHCLSMTRRVGNILGLTGIGSTTRDLAVDKWRPDQDIMELRDELMIARTVYDYRLFSYESNRPFQA

Radius of gyration: 23.36 Å; chains: 1; bounding box: 52×60×80 Å

Organism: Trypanosoma cruzi (NCBI:txid5693)

pLDDT: mean 70.01, std 13.85, range [31.05, 86.69]

Foldseek 3Di:
DPDDDPFKDKDKDFDDPDPVCVVVVVTLDMDMDMDQGALFQCVLVVHDPVCRVVNVVSVVLLLLLLQQLQCQLVQPQARDAPPDPSSVVVCVQQLLDPPDPCSVNHDWHWDWDDFDADPDPSRVVVSCVRVVSVCSSQDDPPDPDNIRTRGGDDPPDGNHNQDPVNVVVVVVVVVVVVVDDPPDPPPPDDDDD

Secondary structure (DSSP, 8-state):
-----TT-EEEEEEE-SSHHHHHTT--SEEEEEEEPPP---HHHHT--GGGHHHHHHHHHHHHHHHHHHHHHHTT-S---TTSSHHHHHHHHHTT--TT-GGGGTS-PPP---------SGGGHHHHHHHHHHHHHHH--TT--SS----PPP-GGG--TT--HHHHHHHHHHHHHHHH---------S----